Protein AF-A0A1J3CYE4-F1 (afdb_monomer_lite)

Foldseek 3Di:
DDDDPPDPDQDQLLVLVQLLQCLQQVLLVHHRDDQLSVLADSVRSVLVLVLLLVLLVQLLPDDLVSVLCVVVVVVVNVVVGDVSSVVSCVVPVSVQSSCVQLPHHPPDDPVVLSLLLSLLCLQCVVVSSVLSNVLSVCSVVSVSNVSSNSVSVVSCVSSPGDDPDDDQQLLSLVQLLQCLQQVLLVHHRDDQLSVLADSVRSVLVLVLLLVLLVQLLPDDLVSVLCVVVVVVVNVVVGDVSSVVSCVVPPSVQSSCVSLVHHPPDDPVVQSVLLSVLCVVCVVVSSVLSNVLSVCSVSSNSNVSSNSVSVVSCVSSVGPDDDD

Secondary structure (DSSP, 8-state):
-------PPPPPHHHHHHHHHHHHHHHTT-PPPSSSGGGS-HHHHHHHHHHHHHHHHHHTT--HHHHHTHHHHHHHHHHHS-HHHHHHHTT-HHHHHHHHHTT--TT--HHHHHHHHHHHHHHTHHHHHHHHHHHHHHHHTT-HHHHHHHHHHHHHHHHTTT----S--HHHHHHHHHHHHHHHTT-PPPSSSGGGS-HHHHHHHHHHHHHHHHHHTT--HHHHHHHHHHHHHHHHHS-HHHHHHHTT-HHHHHHHHHTT--TT--HHHHHHHHHHHHHHTHHHHHHHHHHHHHHHHTT-HHHHHHHHHHHHHHHHT-S----

Sequence (323 aa):
ILGSSVSIPNPTDKEILQQGLNGLFEQNKLPDPTTIVPCIDDDTAHKLVVFIGELLEKAGKGSITDLISLVDLIKKFGDQIPQSVKDCLDGNKEFEALGLKYGIDNNTDSSALEKKVIAYVTLHYLTVHGWLGDLNKEWKAGKYYQTGFDAAGYGHKILGSSVSIPNPTDKEILQQGLNGLFEQNKLPDPTTIVPCIDDDTAHKLVVFIGELLEKAGKGSITDLISLVDLIKKFGDQIPQSVKDCLDGNKEFEALGLKYGIDNNTDSSALEKKVIAYVTLHYLTVHGWLGDLNKEWKAGKYYQTGFDAAGYGHKILGSSVSIP

pLDDT: mean 84.66, std 14.36, range [26.92, 98.19]

Radius of gyration: 25.77 Å; chains: 1; bounding box: 61×60×66 Å

Organism: Noccaea caerulescens (NCBI:txid107243)

Structure (mmCIF, N/CA/C/O backbone):
data_AF-A0A1J3CYE4-F1
#
_entry.id   AF-A0A1J3CYE4-F1
#
loop_
_atom_site.group_PDB
_atom_site.id
_atom_site.type_symbol
_atom_site.label_atom_id
_atom_site.label_alt_id
_atom_site.label_comp_id
_atom_site.label_asym_id
_atom_site.label_entity_id
_atom_site.label_seq_id
_atom_site.pdbx_PDB_ins_code
_atom_site.Cartn_x
_atom_site.Cartn_y
_atom_site.Cartn_z
_atom_site.occupancy
_atom_site.B_iso_or_equiv
_atom_site.auth_seq_id
_atom_site.auth_comp_id
_atom_site.auth_asym_id
_atom_site.auth_atom_id
_atom_site.pdbx_PDB_model_num
ATOM 1 N N . ILE A 1 1 ? 30.875 -45.093 -29.701 1.00 40.44 1 ILE A N 1
ATOM 2 C CA . ILE A 1 1 ? 30.591 -43.684 -30.059 1.00 40.44 1 ILE A CA 1
ATOM 3 C C . ILE A 1 1 ? 30.326 -42.967 -28.745 1.00 40.44 1 ILE A C 1
ATOM 5 O O . ILE A 1 1 ? 29.322 -43.252 -28.107 1.00 40.44 1 ILE A O 1
ATOM 9 N N . LEU A 1 2 ? 31.306 -42.200 -28.263 1.00 36.75 2 LEU A N 1
ATOM 10 C CA . LEU A 1 2 ? 31.224 -41.447 -27.010 1.00 36.75 2 LEU A CA 1
ATOM 11 C C . LEU A 1 2 ? 30.329 -40.227 -27.254 1.00 36.75 2 LEU A C 1
ATOM 13 O O . LEU A 1 2 ? 30.652 -39.399 -28.101 1.00 36.75 2 LEU A O 1
ATOM 17 N N . GLY A 1 3 ? 29.189 -40.161 -26.567 1.00 39.06 3 GLY A N 1
ATOM 18 C CA . GLY A 1 3 ? 28.286 -39.015 -26.615 1.00 39.06 3 GLY A CA 1
ATOM 19 C C . GLY A 1 3 ? 28.888 -37.851 -25.842 1.00 39.06 3 GLY A C 1
ATOM 20 O O . GLY A 1 3 ? 28.902 -37.865 -24.614 1.00 39.06 3 GLY A O 1
ATOM 21 N N . SER A 1 4 ? 29.414 -36.867 -26.564 1.00 43.47 4 SER A N 1
ATOM 22 C CA . SER A 1 4 ? 29.824 -35.584 -26.007 1.00 43.47 4 SER A CA 1
ATOM 23 C C . SER A 1 4 ? 28.609 -34.901 -25.379 1.00 43.47 4 SER A C 1
ATOM 25 O O . SER A 1 4 ? 27.635 -34.603 -26.068 1.00 43.47 4 SER A O 1
ATOM 27 N N . SER A 1 5 ? 28.663 -34.655 -24.071 1.00 45.25 5 SER A N 1
ATOM 28 C CA . SER A 1 5 ? 27.757 -33.735 -23.390 1.00 45.25 5 SER A CA 1
ATOM 29 C C . SER A 1 5 ? 27.958 -32.345 -23.988 1.00 45.25 5 SER A C 1
ATOM 31 O O . SER A 1 5 ? 28.951 -31.678 -23.696 1.00 45.25 5 SER A O 1
ATOM 33 N N . VAL A 1 6 ? 27.049 -31.931 -24.869 1.00 42.41 6 VAL A N 1
ATOM 34 C CA . VAL A 1 6 ? 26.978 -30.552 -25.352 1.00 42.41 6 VAL A CA 1
ATOM 35 C C . VAL A 1 6 ? 26.638 -29.690 -24.140 1.00 42.41 6 VAL A C 1
ATOM 37 O O . VAL A 1 6 ? 25.505 -29.709 -23.664 1.00 42.41 6 VAL A O 1
ATOM 40 N N . SER A 1 7 ? 27.625 -28.980 -23.592 1.00 42.78 7 SER A N 1
ATOM 41 C CA . SER A 1 7 ? 27.346 -27.896 -22.655 1.00 42.78 7 SER A CA 1
ATOM 42 C C . SER A 1 7 ? 26.628 -26.815 -23.449 1.00 42.78 7 SER A C 1
ATOM 44 O O . SER A 1 7 ? 27.226 -26.218 -24.346 1.00 42.78 7 SER A O 1
ATOM 46 N N . ILE A 1 8 ? 25.349 -26.592 -23.162 1.00 50.22 8 ILE A N 1
ATOM 47 C CA . ILE A 1 8 ? 24.651 -25.410 -23.663 1.00 50.22 8 ILE A CA 1
ATOM 48 C C . ILE A 1 8 ? 25.425 -24.210 -23.093 1.00 50.22 8 ILE A C 1
ATOM 50 O O . ILE A 1 8 ? 25.577 -24.147 -21.870 1.00 50.22 8 ILE A O 1
ATOM 54 N N . PRO A 1 9 ? 26.008 -23.332 -23.930 1.00 63.59 9 PRO A N 1
ATOM 55 C CA . PRO A 1 9 ? 26.721 -22.172 -23.421 1.00 63.59 9 PRO A CA 1
ATOM 56 C C . PRO A 1 9 ? 25.763 -21.315 -22.592 1.00 63.59 9 PRO A C 1
ATOM 58 O O . PRO A 1 9 ? 24.598 -21.158 -22.960 1.00 63.59 9 PRO A O 1
ATOM 61 N N . ASN A 1 10 ? 26.247 -20.776 -21.472 1.00 78.44 10 ASN A N 1
ATOM 62 C CA . ASN A 1 10 ? 25.481 -19.788 -20.719 1.00 78.44 10 ASN A CA 1
ATOM 63 C C . ASN A 1 10 ? 25.181 -18.588 -21.635 1.00 78.44 10 ASN A C 1
ATOM 65 O O . ASN A 1 10 ? 26.082 -18.175 -22.373 1.00 78.44 10 ASN A O 1
ATOM 69 N N . PRO A 1 11 ? 23.955 -18.039 -21.602 1.00 89.06 11 PRO A N 1
ATOM 70 C CA . PRO A 1 11 ? 23.612 -16.869 -22.400 1.00 89.06 11 PRO A CA 1
ATOM 71 C C . PRO A 1 11 ? 24.497 -15.678 -22.013 1.00 89.06 11 PRO A C 1
ATOM 73 O O . PRO A 1 11 ? 24.868 -15.513 -20.851 1.00 89.06 11 PRO A O 1
ATOM 76 N N . THR A 1 12 ? 24.830 -14.848 -22.996 1.00 96.19 12 THR A N 1
ATOM 77 C CA . THR A 1 12 ? 25.476 -13.546 -22.790 1.00 96.19 12 THR A CA 1
ATOM 78 C C . THR A 1 12 ? 24.538 -12.584 -22.059 1.00 96.19 12 THR A C 1
ATOM 80 O O . THR A 1 12 ? 23.318 -12.734 -22.118 1.00 96.19 12 THR A O 1
ATOM 83 N N . ASP A 1 13 ? 25.073 -11.540 -21.422 1.00 98.00 13 ASP A N 1
ATOM 84 C CA . ASP A 1 13 ? 24.249 -10.563 -20.691 1.00 98.00 13 ASP A CA 1
ATOM 85 C C . ASP A 1 13 ? 23.206 -9.879 -21.591 1.00 98.00 13 ASP A C 1
ATOM 87 O O . ASP A 1 13 ? 22.068 -9.655 -21.183 1.00 98.00 13 ASP A O 1
ATOM 91 N N . LYS A 1 14 ? 23.543 -9.630 -22.861 1.00 97.44 14 LYS A N 1
ATOM 92 C CA . LYS A 1 14 ? 22.587 -9.127 -23.856 1.00 97.44 14 LYS A CA 1
ATOM 93 C C . LYS A 1 14 ? 21.469 -10.116 -24.162 1.00 97.44 14 LYS A C 1
ATOM 95 O O . LYS A 1 14 ? 20.319 -9.703 -24.264 1.00 97.44 14 LYS A O 1
ATOM 100 N N . GLU A 1 15 ? 21.777 -11.406 -24.283 1.00 97.56 15 GLU A N 1
ATOM 101 C CA . GLU A 1 15 ? 20.760 -12.446 -24.473 1.00 97.56 15 GLU A CA 1
ATOM 102 C C . GLU A 1 15 ? 19.876 -12.603 -23.231 1.00 97.56 15 GLU A C 1
ATOM 104 O O . GLU A 1 15 ? 18.673 -12.810 -23.368 1.00 97.56 15 GLU A O 1
ATOM 109 N N . ILE A 1 16 ? 20.438 -12.453 -22.027 1.00 98.12 16 ILE A N 1
ATOM 110 C CA . ILE A 1 16 ? 19.682 -12.438 -20.765 1.00 98.12 16 ILE A CA 1
ATOM 111 C C . ILE A 1 16 ? 18.689 -11.270 -20.750 1.00 98.12 16 ILE A C 1
ATOM 113 O O . ILE A 1 16 ? 17.496 -11.477 -20.507 1.00 98.12 16 ILE A O 1
ATOM 117 N N . LEU A 1 17 ? 19.156 -10.053 -21.052 1.00 97.88 17 LEU A N 1
ATOM 118 C CA . LEU A 1 17 ? 18.298 -8.867 -21.132 1.00 97.88 17 LEU A CA 1
ATOM 119 C C . LEU A 1 17 ? 17.233 -9.015 -22.221 1.00 97.88 17 LEU A C 1
ATOM 121 O O . LEU A 1 17 ? 16.071 -8.696 -21.978 1.00 97.88 17 LEU A O 1
ATOM 125 N N . GLN A 1 18 ? 17.601 -9.549 -23.389 1.00 98.19 18 GLN A N 1
ATOM 126 C CA . GLN A 1 18 ? 16.661 -9.799 -24.478 1.00 98.19 18 GLN A CA 1
ATOM 127 C C . GLN A 1 18 ? 15.571 -10.791 -24.060 1.00 98.19 18 GLN A C 1
ATOM 129 O O . GLN A 1 18 ? 14.398 -10.541 -24.309 1.00 98.19 18 GLN A O 1
ATOM 134 N N . GLN A 1 19 ? 15.924 -11.886 -23.379 1.00 97.31 19 GLN A N 1
ATOM 135 C CA . GLN A 1 19 ? 14.937 -12.845 -22.878 1.00 97.31 19 GLN A CA 1
ATOM 136 C C . GLN A 1 19 ? 13.959 -12.192 -21.899 1.00 97.31 19 GLN A C 1
ATOM 138 O O . GLN A 1 19 ? 12.750 -12.362 -22.052 1.00 97.31 19 GLN A O 1
ATOM 143 N N . GLY A 1 20 ? 14.462 -11.422 -20.928 1.00 97.06 20 GLY A N 1
ATOM 144 C CA . GLY A 1 20 ? 13.612 -10.697 -19.980 1.00 97.06 20 GLY A CA 1
ATOM 145 C C . GLY A 1 20 ? 12.687 -9.691 -20.666 1.00 97.06 20 GLY A C 1
ATOM 146 O O . GLY A 1 20 ? 11.498 -9.630 -20.358 1.00 97.06 20 G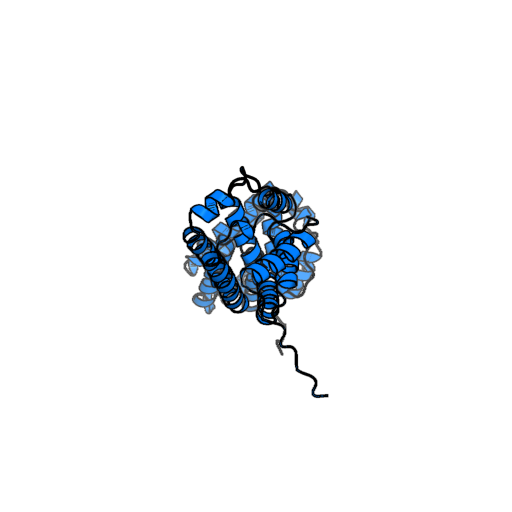LY A O 1
ATOM 147 N N . LEU A 1 21 ? 13.201 -8.946 -21.644 1.00 97.94 21 LEU A N 1
ATOM 148 C CA . LEU A 1 21 ? 12.403 -8.006 -22.425 1.00 97.94 21 LEU A CA 1
ATOM 149 C C . LEU A 1 21 ? 11.338 -8.709 -23.279 1.00 97.94 21 LEU A C 1
ATOM 151 O O . LEU A 1 21 ? 10.207 -8.234 -23.308 1.00 97.94 21 LEU A O 1
ATOM 155 N N . ASN A 1 22 ? 11.641 -9.852 -23.899 1.00 95.81 22 ASN A N 1
ATOM 156 C CA . ASN A 1 22 ? 10.648 -10.632 -24.648 1.00 95.81 22 ASN A CA 1
ATOM 157 C C . ASN A 1 22 ? 9.477 -11.051 -23.748 1.00 95.81 22 ASN A C 1
ATOM 159 O O . ASN A 1 22 ? 8.321 -10.806 -24.083 1.00 95.81 22 ASN A O 1
ATOM 163 N N . GLY A 1 23 ? 9.760 -11.593 -22.558 1.00 89.38 23 GLY A N 1
ATOM 164 C CA . GLY A 1 23 ? 8.707 -11.955 -21.603 1.00 89.38 23 GLY A CA 1
ATOM 165 C C . GLY A 1 23 ? 7.873 -10.750 -21.160 1.00 89.38 23 GLY A C 1
ATOM 166 O O . GLY A 1 23 ? 6.641 -10.803 -21.155 1.00 89.38 23 GLY A O 1
ATOM 167 N N . LEU A 1 24 ? 8.537 -9.632 -20.850 1.00 94.56 24 LEU A N 1
ATOM 168 C CA . LEU A 1 24 ? 7.893 -8.375 -20.461 1.00 94.56 24 LEU A CA 1
ATOM 169 C C . LEU A 1 24 ? 6.943 -7.856 -21.559 1.00 94.56 24 LEU A C 1
ATOM 171 O O . LEU A 1 24 ? 5.807 -7.469 -21.265 1.00 94.56 24 LEU A O 1
ATOM 175 N N . PHE A 1 25 ? 7.390 -7.855 -22.818 1.00 95.00 25 PHE A N 1
ATOM 176 C CA . PHE A 1 25 ? 6.609 -7.386 -23.965 1.00 95.00 25 PHE A CA 1
ATOM 177 C C . PHE A 1 25 ? 5.460 -8.340 -24.302 1.00 95.00 25 PHE A C 1
ATOM 179 O O . PHE A 1 25 ? 4.335 -7.877 -24.515 1.00 95.00 25 PHE A O 1
ATOM 186 N N . GLU A 1 26 ? 5.681 -9.656 -24.257 1.00 88.00 26 GLU A N 1
ATOM 187 C CA . GLU A 1 26 ? 4.631 -10.643 -24.519 1.00 88.00 26 GLU A CA 1
ATOM 188 C C . GLU A 1 26 ? 3.492 -10.551 -23.495 1.00 88.00 26 GLU A C 1
ATOM 190 O O . GLU A 1 26 ? 2.305 -10.570 -23.860 1.00 88.00 26 GLU A O 1
ATOM 195 N N . GLN A 1 27 ? 3.823 -10.377 -22.213 1.00 89.19 27 GLN A N 1
ATOM 196 C CA . GLN A 1 27 ? 2.808 -10.174 -21.183 1.00 89.19 27 GLN A CA 1
ATOM 197 C C . GLN A 1 27 ? 1.966 -8.917 -21.459 1.00 89.19 27 GLN A C 1
ATOM 199 O O . GLN A 1 27 ? 0.746 -8.927 -21.291 1.00 89.19 27 GLN A O 1
ATOM 204 N N . ASN A 1 28 ? 2.596 -7.868 -21.992 1.00 88.00 28 ASN A N 1
ATOM 205 C CA . ASN A 1 28 ? 1.955 -6.613 -22.392 1.00 88.00 28 ASN A CA 1
ATOM 206 C C . ASN A 1 28 ? 1.238 -6.673 -23.757 1.00 88.00 28 ASN A C 1
ATOM 208 O O . ASN A 1 28 ? 0.653 -5.676 -24.206 1.00 88.00 28 ASN A O 1
ATOM 212 N N . LYS A 1 29 ? 1.242 -7.837 -24.421 1.00 86.88 29 LYS A N 1
ATOM 213 C CA . LYS A 1 29 ? 0.702 -8.031 -25.778 1.00 86.88 29 LYS A CA 1
ATOM 214 C C . LYS A 1 29 ? 1.351 -7.080 -26.786 1.00 86.88 29 LYS A C 1
ATOM 216 O O . LYS A 1 29 ? 0.663 -6.474 -27.610 1.00 86.88 29 LYS A O 1
ATOM 221 N N . LEU A 1 30 ? 2.663 -6.912 -26.667 1.00 89.25 30 LEU A N 1
ATOM 222 C CA . LEU A 1 30 ? 3.517 -6.205 -27.612 1.00 89.25 30 LEU A CA 1
ATOM 223 C C . LEU A 1 30 ? 4.400 -7.219 -28.362 1.00 89.25 30 LEU A C 1
ATOM 225 O O . LEU A 1 30 ? 4.649 -8.302 -27.833 1.00 89.25 30 LEU A O 1
ATOM 229 N N . PRO A 1 31 ? 4.859 -6.902 -29.585 1.00 93.44 31 PRO A N 1
ATOM 230 C CA . PRO A 1 31 ? 5.867 -7.705 -30.275 1.00 93.44 31 PRO A CA 1
ATOM 231 C C . PRO A 1 31 ? 7.186 -7.733 -29.498 1.00 93.44 31 PRO A C 1
ATOM 233 O O . PRO A 1 31 ? 7.504 -6.751 -28.830 1.00 93.44 31 PRO A O 1
ATOM 236 N N . ASP A 1 32 ? 7.969 -8.803 -29.643 1.00 95.25 32 ASP A N 1
ATOM 237 C CA . ASP A 1 32 ? 9.318 -8.866 -29.072 1.00 95.25 32 ASP A CA 1
ATOM 238 C C . ASP A 1 32 ? 10.147 -7.642 -29.502 1.00 95.25 32 ASP A C 1
ATOM 240 O O . ASP A 1 32 ? 10.190 -7.321 -30.697 1.00 95.25 32 ASP A O 1
ATOM 244 N N . PRO A 1 33 ? 10.804 -6.947 -28.558 1.00 96.94 33 PRO A N 1
ATOM 245 C CA . PRO A 1 33 ? 11.544 -5.739 -28.868 1.00 96.94 33 PRO A CA 1
ATOM 246 C C . PRO A 1 33 ? 12.846 -6.083 -29.583 1.00 96.94 33 PRO A C 1
ATOM 248 O O . PRO A 1 33 ? 13.575 -6.995 -29.198 1.00 96.94 33 PRO A O 1
ATOM 251 N N . THR A 1 34 ? 13.175 -5.311 -30.607 1.00 97.25 34 THR A N 1
ATOM 252 C CA . THR A 1 34 ? 14.353 -5.513 -31.457 1.00 97.25 34 THR A CA 1
ATOM 253 C C . THR A 1 34 ? 15.305 -4.324 -31.450 1.00 97.25 34 THR A C 1
ATOM 255 O O . THR A 1 34 ? 16.405 -4.424 -31.985 1.00 97.25 34 THR A O 1
ATOM 258 N N . THR A 1 35 ? 14.914 -3.204 -30.841 1.00 97.00 35 THR A N 1
ATOM 259 C CA . THR A 1 35 ? 15.661 -1.939 -30.892 1.00 97.00 35 THR A CA 1
ATOM 260 C C . THR A 1 35 ? 16.235 -1.505 -29.545 1.00 97.00 35 THR A C 1
ATOM 262 O O . THR A 1 35 ? 17.130 -0.665 -29.522 1.00 97.00 35 THR A O 1
ATOM 265 N N . ILE A 1 36 ? 15.791 -2.103 -28.432 1.00 96.75 36 ILE A N 1
ATOM 266 C CA . ILE A 1 36 ? 16.279 -1.769 -27.082 1.00 96.75 36 ILE A CA 1
ATOM 267 C C . ILE A 1 36 ? 17.687 -2.326 -26.823 1.00 96.75 36 ILE A C 1
ATOM 269 O O . ILE A 1 36 ? 18.617 -1.563 -26.576 1.00 96.75 36 ILE A O 1
ATOM 273 N N . VAL A 1 37 ? 17.877 -3.650 -26.885 1.00 96.81 37 VAL A N 1
ATOM 274 C CA . VAL A 1 37 ? 19.171 -4.292 -26.566 1.00 96.81 37 VAL A CA 1
ATOM 275 C C . VAL A 1 37 ? 20.325 -3.816 -27.464 1.00 96.81 37 VAL A C 1
ATOM 277 O O . VAL A 1 37 ? 21.425 -3.638 -26.939 1.00 96.81 37 VAL A O 1
ATOM 280 N N . PRO A 1 38 ? 20.129 -3.534 -28.771 1.00 97.25 38 PRO A N 1
ATOM 281 C CA . PRO A 1 38 ? 21.187 -2.963 -29.608 1.00 97.25 38 PRO A CA 1
ATOM 282 C C . PRO A 1 38 ? 21.744 -1.616 -29.129 1.00 97.25 38 PRO A C 1
ATOM 284 O O . PRO A 1 38 ? 22.891 -1.305 -29.440 1.00 97.25 38 PRO A O 1
ATOM 287 N N . CYS A 1 39 ? 20.969 -0.832 -28.371 1.00 96.69 39 CYS A N 1
ATOM 288 C CA . CYS A 1 39 ? 21.428 0.434 -27.795 1.00 96.69 39 CYS A CA 1
ATOM 289 C C . CYS A 1 39 ? 22.337 0.263 -26.571 1.00 96.69 39 CYS A C 1
ATOM 291 O O . CYS A 1 39 ? 22.953 1.230 -26.128 1.00 96.69 39 CYS A O 1
ATOM 293 N N . ILE A 1 40 ? 22.406 -0.938 -25.999 1.00 96.62 40 ILE A N 1
ATOM 294 C CA . ILE A 1 40 ? 23.134 -1.219 -24.764 1.00 96.62 40 ILE A CA 1
ATOM 295 C C . ILE A 1 40 ? 24.489 -1.822 -25.150 1.00 96.62 40 ILE A C 1
ATOM 297 O O . ILE A 1 40 ? 24.547 -2.822 -25.862 1.00 96.62 40 ILE A O 1
ATOM 301 N N . ASP A 1 41 ? 25.603 -1.229 -24.723 1.00 95.88 41 ASP A N 1
ATOM 302 C CA . ASP A 1 41 ? 26.929 -1.836 -24.893 1.00 95.88 41 ASP A CA 1
ATOM 303 C C . ASP A 1 41 ? 27.141 -3.008 -23.910 1.00 95.88 41 ASP A C 1
ATOM 305 O O . ASP A 1 41 ? 26.367 -3.193 -22.973 1.00 95.88 41 ASP A O 1
ATOM 309 N N . ASP A 1 42 ? 28.164 -3.836 -24.130 1.00 96.81 42 ASP A N 1
ATOM 310 C CA . ASP A 1 42 ? 28.358 -5.063 -23.342 1.00 96.81 42 ASP A CA 1
ATOM 311 C C . ASP A 1 42 ? 28.661 -4.786 -21.854 1.00 96.81 42 ASP A C 1
ATOM 313 O O . ASP A 1 42 ? 28.212 -5.542 -20.994 1.00 96.81 42 ASP A O 1
ATOM 317 N N . ASP A 1 43 ? 29.361 -3.690 -21.530 1.00 96.31 43 ASP A N 1
ATOM 318 C CA . ASP A 1 43 ? 29.667 -3.313 -20.141 1.00 96.31 43 ASP A CA 1
ATOM 319 C C . ASP A 1 43 ? 28.403 -2.832 -19.415 1.00 96.31 43 ASP A C 1
ATOM 321 O O . ASP A 1 43 ? 28.115 -3.254 -18.290 1.00 96.31 43 ASP A O 1
ATOM 325 N N . THR A 1 44 ? 27.589 -2.009 -20.081 1.00 97.12 44 THR A N 1
ATOM 326 C CA . THR A 1 44 ? 26.287 -1.588 -19.547 1.00 97.12 44 THR A CA 1
ATOM 327 C C . THR A 1 44 ? 25.330 -2.777 -19.399 1.00 97.12 44 THR A C 1
ATOM 329 O O . THR A 1 44 ? 24.626 -2.871 -18.390 1.00 97.12 44 THR A O 1
ATOM 332 N N . ALA A 1 45 ? 25.324 -3.714 -20.354 1.00 97.50 45 ALA A N 1
ATOM 333 C CA . ALA A 1 45 ? 24.504 -4.922 -20.284 1.00 97.50 45 ALA A CA 1
ATOM 334 C C . ALA A 1 45 ? 24.880 -5.788 -19.073 1.00 97.50 45 ALA A C 1
ATOM 336 O O . ALA A 1 45 ? 23.999 -6.189 -18.311 1.00 97.50 45 ALA A O 1
ATOM 337 N N . HIS A 1 46 ? 26.179 -6.002 -18.844 1.00 97.25 46 HIS A N 1
ATOM 338 C CA . HIS A 1 46 ? 26.671 -6.730 -17.678 1.00 97.25 46 HIS A CA 1
ATOM 339 C C . HIS A 1 46 ? 26.221 -6.081 -16.363 1.00 97.25 46 HIS A C 1
ATOM 341 O O . HIS A 1 46 ? 25.660 -6.742 -15.486 1.00 97.25 46 HIS A O 1
ATOM 347 N N . LYS A 1 47 ? 26.390 -4.757 -16.243 1.00 96.88 47 LYS A N 1
ATOM 348 C CA . LYS A 1 47 ? 25.963 -3.997 -15.058 1.00 96.88 47 LYS A CA 1
ATOM 349 C C . LYS A 1 47 ? 24.464 -4.113 -14.799 1.00 96.88 47 LYS A C 1
ATOM 351 O O . LYS A 1 47 ? 24.072 -4.263 -13.647 1.00 96.88 47 LYS A O 1
ATOM 356 N N . LEU A 1 48 ? 23.635 -4.071 -15.843 1.00 96.62 48 LEU A N 1
ATOM 357 C CA . LEU A 1 48 ? 22.185 -4.253 -15.729 1.00 96.62 48 LEU A CA 1
ATOM 358 C C . LEU A 1 48 ? 21.827 -5.646 -15.201 1.00 96.62 48 LEU A C 1
ATOM 360 O O . LEU A 1 48 ? 21.035 -5.753 -14.267 1.00 96.62 48 LEU A O 1
ATOM 364 N N . VAL A 1 49 ? 22.419 -6.705 -15.759 1.00 97.19 49 VAL A N 1
ATOM 365 C CA . VAL A 1 49 ? 22.158 -8.091 -15.334 1.00 97.19 49 VAL A CA 1
ATOM 366 C C . VAL A 1 49 ? 22.559 -8.304 -13.873 1.00 97.19 49 VAL A C 1
ATOM 368 O O . VAL A 1 49 ? 21.771 -8.838 -13.087 1.00 97.19 49 VAL A O 1
ATOM 371 N N . VAL A 1 50 ? 23.749 -7.843 -13.479 1.00 95.88 50 VAL A N 1
ATOM 372 C CA . VAL A 1 50 ? 24.210 -7.919 -12.084 1.00 95.88 50 VAL A CA 1
ATOM 373 C C . VAL A 1 50 ? 23.275 -7.132 -11.166 1.00 95.88 50 VAL A C 1
ATOM 375 O O . VAL A 1 50 ? 22.811 -7.666 -10.158 1.00 95.88 50 VAL A O 1
ATOM 378 N N . PHE A 1 51 ? 22.927 -5.903 -11.551 1.00 96.50 51 PHE A N 1
ATOM 379 C CA . PHE A 1 51 ? 22.046 -5.042 -10.771 1.00 96.50 51 PHE A CA 1
ATOM 380 C C . PHE A 1 51 ? 20.659 -5.652 -10.554 1.00 96.50 51 PHE A C 1
ATOM 382 O O . PHE A 1 51 ? 20.165 -5.640 -9.429 1.00 96.50 51 PHE A O 1
ATOM 389 N N . ILE A 1 52 ? 20.036 -6.225 -11.591 1.00 95.62 52 ILE A N 1
ATOM 390 C CA . ILE A 1 52 ? 18.735 -6.901 -11.468 1.00 95.62 52 ILE A CA 1
ATOM 391 C C . ILE A 1 52 ? 18.830 -8.055 -10.464 1.00 95.62 52 ILE A C 1
ATOM 393 O O . ILE A 1 52 ? 17.970 -8.182 -9.592 1.00 95.62 52 ILE A O 1
ATOM 397 N N . GLY A 1 53 ? 19.892 -8.863 -10.536 1.00 94.88 53 GLY A N 1
ATOM 398 C CA . GLY A 1 53 ? 20.116 -9.957 -9.591 1.00 94.88 53 GLY A CA 1
ATOM 399 C C . GLY A 1 53 ? 20.251 -9.480 -8.142 1.00 94.88 53 GLY A C 1
ATOM 400 O O . GLY A 1 53 ? 19.596 -10.020 -7.250 1.00 94.88 53 GLY A O 1
ATOM 401 N N . GLU A 1 54 ? 21.055 -8.443 -7.904 1.00 94.25 54 GLU A N 1
ATOM 402 C CA . GLU A 1 54 ? 21.242 -7.850 -6.574 1.00 94.25 54 GLU A CA 1
ATOM 403 C C . GLU A 1 54 ? 19.958 -7.201 -6.040 1.00 94.25 54 GLU A C 1
ATOM 405 O O . GLU A 1 54 ? 19.611 -7.377 -4.867 1.00 94.25 54 GLU A O 1
ATOM 410 N N . LEU A 1 55 ? 19.227 -6.488 -6.902 1.00 93.88 55 LEU A N 1
ATOM 411 C CA . LEU A 1 55 ? 17.947 -5.860 -6.584 1.00 93.88 55 LEU A CA 1
ATOM 412 C C . LEU A 1 55 ? 16.934 -6.913 -6.127 1.00 93.88 55 LEU A C 1
ATOM 414 O O . LEU A 1 55 ? 16.346 -6.764 -5.057 1.00 93.88 55 LEU A O 1
ATOM 418 N N . LEU A 1 56 ? 16.756 -7.985 -6.906 1.00 94.19 56 LEU A N 1
ATOM 419 C CA . LEU A 1 56 ? 15.822 -9.070 -6.603 1.00 94.19 56 LEU A CA 1
ATOM 420 C C . LEU A 1 56 ? 16.229 -9.845 -5.346 1.00 94.19 56 LEU A C 1
ATOM 422 O O . LEU A 1 56 ? 15.373 -10.201 -4.536 1.00 94.19 56 LEU A O 1
ATOM 426 N N . GLU A 1 57 ? 17.525 -10.075 -5.131 1.00 91.88 57 GLU A N 1
ATOM 427 C CA . GLU A 1 57 ? 18.007 -10.717 -3.909 1.00 91.88 57 GLU A CA 1
ATOM 428 C C . GLU A 1 57 ? 17.739 -9.866 -2.664 1.00 91.88 57 GLU A C 1
ATOM 430 O O . GLU A 1 57 ? 17.273 -10.397 -1.650 1.00 91.88 57 GLU A O 1
ATOM 435 N N . LYS A 1 58 ? 18.002 -8.557 -2.739 1.00 90.50 58 LYS A N 1
ATOM 436 C CA . LYS A 1 58 ? 17.723 -7.628 -1.643 1.00 90.50 58 LYS A CA 1
ATOM 437 C C . LYS A 1 58 ? 16.221 -7.504 -1.395 1.00 90.50 58 LYS A C 1
ATOM 439 O O . LYS A 1 58 ? 15.792 -7.525 -0.247 1.00 90.50 58 LYS A O 1
ATOM 444 N N . ALA A 1 59 ? 15.429 -7.427 -2.459 1.00 85.00 59 ALA A N 1
ATOM 445 C CA . ALA A 1 59 ? 13.980 -7.324 -2.393 1.00 85.00 59 ALA A CA 1
ATOM 446 C C . ALA A 1 59 ? 13.320 -8.577 -1.797 1.00 85.00 59 ALA A C 1
ATOM 448 O O . ALA A 1 59 ? 12.465 -8.465 -0.927 1.00 85.00 59 ALA A O 1
ATOM 449 N N . GLY A 1 60 ? 13.742 -9.776 -2.211 1.00 84.56 60 GLY A N 1
ATOM 450 C CA . GLY A 1 60 ? 13.154 -11.041 -1.754 1.00 84.56 60 GLY A CA 1
ATOM 451 C C . GLY A 1 60 ? 13.506 -11.445 -0.315 1.00 84.56 60 GLY A C 1
ATOM 452 O O . GLY A 1 60 ? 13.036 -12.480 0.155 1.00 84.56 60 GLY A O 1
ATOM 453 N N . LYS A 1 61 ? 14.368 -10.677 0.365 1.00 82.56 61 LYS A N 1
ATOM 454 C CA . LYS A 1 61 ? 14.749 -10.855 1.781 1.00 82.56 61 LYS A CA 1
ATOM 455 C C . LYS A 1 61 ? 14.478 -9.603 2.626 1.00 82.56 61 LYS A C 1
ATOM 457 O O . LYS A 1 61 ? 14.741 -9.615 3.828 1.00 82.56 61 LYS A O 1
ATOM 462 N N . GLY A 1 62 ? 14.070 -8.514 1.982 1.00 74.12 62 GLY A N 1
ATOM 463 C CA . GLY A 1 62 ? 14.069 -7.175 2.551 1.00 74.12 62 GLY A CA 1
ATOM 464 C C . GLY A 1 62 ? 12.798 -6.873 3.328 1.00 74.12 62 GLY A C 1
ATOM 465 O O . GLY A 1 62 ? 11.712 -7.326 2.982 1.00 74.12 62 GLY A O 1
ATOM 466 N N . SER A 1 63 ? 12.930 -6.050 4.363 1.00 70.50 63 SER A N 1
ATOM 467 C CA . SER A 1 63 ? 11.791 -5.430 5.033 1.00 70.50 63 SER A CA 1
ATOM 468 C C . SER A 1 63 ? 11.085 -4.423 4.118 1.00 70.50 63 SER A C 1
ATOM 470 O O . SER A 1 63 ? 11.620 -3.989 3.099 1.00 70.50 63 SER A O 1
ATOM 472 N N . ILE A 1 64 ? 9.905 -3.955 4.522 1.00 63.12 64 ILE A N 1
ATOM 473 C CA . ILE A 1 64 ? 9.189 -2.880 3.819 1.00 63.12 64 ILE A CA 1
ATOM 474 C C . ILE A 1 64 ? 10.066 -1.633 3.592 1.00 63.12 64 ILE A C 1
ATOM 476 O O . ILE A 1 64 ? 10.032 -1.035 2.520 1.00 63.12 64 ILE A O 1
ATOM 480 N N . THR A 1 65 ? 10.914 -1.281 4.564 1.00 69.12 65 THR A N 1
ATOM 481 C CA . THR A 1 65 ? 11.857 -0.160 4.457 1.00 69.12 65 THR A CA 1
ATOM 482 C C . THR A 1 65 ? 12.936 -0.433 3.413 1.00 69.12 65 THR A C 1
ATOM 484 O O . THR A 1 65 ? 13.317 0.477 2.675 1.00 69.12 65 THR A O 1
ATOM 487 N N . ASP A 1 66 ? 13.404 -1.680 3.307 1.00 76.94 66 ASP A N 1
ATOM 488 C CA . ASP A 1 66 ? 14.371 -2.076 2.283 1.00 76.94 66 ASP A CA 1
ATOM 489 C C . ASP A 1 66 ? 13.765 -1.955 0.886 1.00 76.94 66 ASP A C 1
ATOM 491 O O . ASP A 1 66 ? 14.427 -1.411 0.005 1.00 76.94 66 ASP A O 1
ATOM 495 N N . LEU A 1 67 ? 12.508 -2.387 0.707 1.00 76.75 67 LEU A N 1
ATOM 496 C CA . LEU A 1 67 ? 11.774 -2.291 -0.560 1.00 76.75 67 LEU A CA 1
ATOM 497 C C . LEU A 1 67 ? 11.552 -0.833 -0.985 1.00 76.75 67 LEU A C 1
ATOM 499 O O . LEU A 1 67 ? 11.792 -0.495 -2.140 1.00 76.75 67 LEU A O 1
ATOM 503 N N . ILE A 1 68 ? 11.155 0.046 -0.060 1.00 73.12 68 ILE A N 1
ATOM 504 C CA . ILE A 1 68 ? 11.013 1.487 -0.340 1.00 73.12 68 ILE A CA 1
ATOM 505 C C . ILE A 1 68 ? 12.368 2.091 -0.737 1.00 73.12 68 ILE A C 1
ATOM 507 O O . ILE A 1 68 ? 12.457 2.862 -1.692 1.00 73.12 68 ILE A O 1
ATOM 511 N N . SER A 1 69 ? 13.446 1.684 -0.064 1.00 80.25 69 SER A N 1
ATOM 512 C CA . SER A 1 69 ? 14.806 2.157 -0.357 1.00 80.25 69 SER A CA 1
ATOM 513 C C . SER A 1 69 ? 15.345 1.680 -1.714 1.00 80.25 69 SER A C 1
ATOM 515 O O . SER A 1 69 ? 16.365 2.193 -2.181 1.00 80.25 69 SER A O 1
ATOM 517 N N . LEU A 1 70 ? 14.692 0.711 -2.372 1.00 87.12 70 LEU A N 1
ATOM 518 C CA . LEU A 1 70 ? 15.072 0.285 -3.723 1.00 87.12 70 LEU A CA 1
ATOM 519 C C . LEU A 1 70 ? 14.852 1.390 -4.755 1.00 87.12 70 LEU A C 1
ATOM 521 O O . LEU A 1 70 ? 15.573 1.418 -5.746 1.00 87.12 70 LEU A O 1
ATOM 525 N N . VAL A 1 71 ? 13.923 2.321 -4.520 1.00 84.19 71 VAL A N 1
ATOM 526 C CA . VAL A 1 71 ? 13.680 3.446 -5.435 1.00 84.19 71 VAL A CA 1
ATOM 527 C C . VAL A 1 71 ? 14.944 4.287 -5.611 1.00 84.19 71 VAL A C 1
ATOM 529 O O . VAL A 1 71 ? 15.385 4.524 -6.736 1.00 84.19 71 VAL A O 1
ATOM 532 N N . ASP A 1 72 ? 15.583 4.668 -4.505 1.00 85.38 72 ASP A N 1
ATOM 533 C CA . ASP A 1 72 ? 16.840 5.420 -4.536 1.00 85.38 72 ASP A CA 1
ATOM 534 C C . ASP A 1 72 ? 17.976 4.611 -5.163 1.00 85.38 72 ASP A C 1
ATOM 536 O O . ASP A 1 72 ? 18.838 5.166 -5.844 1.00 85.38 72 ASP A O 1
ATOM 540 N N . LEU A 1 73 ? 17.989 3.296 -4.941 1.00 89.88 73 LEU A N 1
ATOM 541 C CA . LEU A 1 73 ? 18.983 2.405 -5.528 1.00 89.88 73 LEU A CA 1
ATOM 542 C C . LEU A 1 73 ? 18.840 2.338 -7.060 1.00 89.88 73 LEU A C 1
ATOM 544 O O . LEU A 1 73 ? 19.839 2.456 -7.767 1.00 89.88 73 LEU A O 1
ATOM 548 N N . ILE A 1 74 ? 17.610 2.217 -7.568 1.00 90.38 74 ILE A N 1
ATOM 549 C CA . ILE A 1 74 ? 17.293 2.215 -9.005 1.00 90.38 74 ILE A CA 1
ATOM 550 C C . ILE A 1 74 ? 17.645 3.564 -9.636 1.00 90.38 74 ILE A C 1
ATOM 552 O O . ILE A 1 74 ? 18.285 3.589 -10.685 1.00 90.38 74 ILE A O 1
ATOM 556 N N . LYS A 1 75 ? 17.307 4.686 -8.985 1.00 88.62 75 LYS A N 1
ATOM 557 C CA . LYS A 1 75 ? 17.683 6.033 -9.456 1.00 88.62 75 LYS A CA 1
ATOM 558 C C . LYS A 1 75 ? 19.199 6.185 -9.582 1.00 88.62 75 LYS A C 1
ATOM 560 O O . LYS A 1 75 ? 19.694 6.538 -10.647 1.00 88.62 75 LYS A O 1
ATOM 565 N N . LYS A 1 76 ? 19.941 5.818 -8.531 1.00 91.25 76 LYS A N 1
ATOM 566 C CA . LYS A 1 76 ? 21.414 5.856 -8.530 1.00 91.25 76 LYS A CA 1
ATOM 567 C C . LYS A 1 76 ? 22.034 4.958 -9.594 1.00 91.25 76 LYS A C 1
ATOM 569 O O . LYS A 1 76 ? 23.122 5.263 -10.075 1.00 91.25 76 LYS A O 1
ATOM 574 N N . PHE A 1 77 ? 21.393 3.842 -9.929 1.00 93.00 77 PHE A N 1
ATOM 575 C CA . PHE A 1 77 ? 21.828 3.007 -11.041 1.00 93.00 77 PHE A CA 1
ATOM 576 C C . PHE A 1 77 ? 21.542 3.684 -12.392 1.00 93.00 77 PHE A C 1
ATOM 578 O O . PHE A 1 77 ? 22.424 3.739 -13.242 1.00 93.00 77 PHE A O 1
ATOM 585 N N . GLY A 1 78 ? 20.358 4.279 -12.575 1.00 90.00 78 GLY A N 1
ATOM 586 C CA . GLY A 1 78 ? 20.013 5.051 -13.776 1.00 90.00 78 GLY A CA 1
ATOM 587 C C . GLY A 1 78 ? 20.972 6.218 -14.051 1.00 90.00 78 GLY A C 1
ATOM 588 O O . GLY A 1 78 ? 21.331 6.487 -15.201 1.00 90.00 78 GLY A O 1
ATOM 589 N N . ASP A 1 79 ? 21.474 6.863 -12.998 1.00 92.19 79 ASP A N 1
ATOM 590 C CA . ASP A 1 79 ? 22.501 7.905 -13.105 1.00 92.19 79 ASP A CA 1
ATOM 591 C C . ASP A 1 79 ? 23.836 7.372 -13.658 1.00 92.19 79 ASP A C 1
ATOM 593 O O . ASP A 1 79 ? 24.554 8.112 -14.329 1.00 92.19 79 ASP A O 1
ATOM 597 N N . GLN A 1 80 ? 24.146 6.087 -13.445 1.00 93.62 80 GLN A N 1
ATOM 598 C CA . GLN A 1 80 ? 25.371 5.431 -13.925 1.00 93.62 80 GLN A CA 1
ATOM 599 C C . GLN A 1 80 ? 25.289 4.956 -15.380 1.00 93.62 80 GLN A C 1
ATOM 601 O O . GLN A 1 80 ? 26.320 4.602 -15.954 1.00 93.62 80 GLN A O 1
ATOM 606 N N . ILE A 1 81 ? 24.096 4.941 -15.986 1.00 94.06 81 ILE A N 1
ATOM 607 C CA . ILE A 1 81 ? 23.940 4.550 -17.390 1.00 94.06 81 ILE A CA 1
ATOM 608 C C . ILE A 1 81 ? 24.667 5.579 -18.281 1.00 94.06 81 ILE A C 1
ATOM 610 O O . ILE A 1 81 ? 24.400 6.783 -18.145 1.00 94.06 81 ILE A O 1
ATOM 614 N N . PRO A 1 82 ? 25.557 5.144 -19.199 1.00 96.25 82 PRO A N 1
ATOM 615 C CA . PRO A 1 82 ? 26.285 6.047 -20.085 1.00 96.25 82 PRO A CA 1
ATOM 616 C C . PRO A 1 82 ? 25.360 6.916 -20.939 1.00 96.25 82 PRO A C 1
ATOM 618 O O . PRO A 1 82 ? 24.319 6.457 -21.413 1.00 96.25 82 PRO A O 1
ATOM 621 N N . GLN A 1 83 ? 25.776 8.159 -21.205 1.00 95.56 83 GLN A N 1
ATOM 622 C CA . GLN A 1 83 ? 24.976 9.091 -22.006 1.00 95.56 83 GLN A CA 1
ATOM 623 C C . GLN A 1 83 ? 24.704 8.558 -23.419 1.00 95.56 83 GLN A C 1
ATOM 625 O O . GLN A 1 83 ? 23.599 8.713 -23.911 1.00 95.56 83 GLN A O 1
ATOM 630 N N . SER A 1 84 ? 25.648 7.836 -24.030 1.00 95.81 84 SER A N 1
ATOM 631 C CA . SER A 1 84 ? 25.450 7.211 -25.346 1.00 95.81 84 SER A CA 1
ATOM 632 C C . SER A 1 84 ? 24.294 6.206 -25.375 1.00 95.81 84 SER A C 1
ATOM 634 O O . SER A 1 84 ? 23.603 6.100 -26.384 1.00 95.81 84 SER A O 1
ATOM 636 N N . VAL A 1 85 ? 24.070 5.478 -24.276 1.00 96.19 85 VAL A N 1
ATOM 637 C CA . VAL A 1 85 ? 22.940 4.548 -24.144 1.00 96.19 85 VAL A CA 1
ATOM 638 C C . VAL A 1 85 ? 21.645 5.336 -23.945 1.00 96.19 85 VAL A C 1
ATOM 640 O O . VAL A 1 85 ? 20.649 5.033 -24.594 1.00 96.19 85 VAL A O 1
ATOM 643 N N . LYS A 1 86 ? 21.668 6.382 -23.105 1.00 93.88 86 LYS A N 1
ATOM 644 C CA . LYS A 1 86 ? 20.517 7.280 -22.892 1.00 93.88 86 LYS A CA 1
ATOM 645 C C . LYS A 1 86 ? 20.065 7.927 -24.202 1.00 93.88 86 LYS A C 1
ATOM 647 O O . LYS A 1 86 ? 18.890 7.848 -24.528 1.00 93.88 86 LYS A O 1
ATOM 652 N N . ASP A 1 87 ? 21.004 8.471 -24.972 1.00 95.69 87 ASP A N 1
ATOM 653 C CA . ASP A 1 87 ? 20.739 9.122 -26.257 1.00 95.69 87 ASP A CA 1
ATOM 654 C C . ASP A 1 87 ? 20.200 8.133 -27.304 1.00 95.69 87 ASP A C 1
ATOM 656 O O . ASP A 1 87 ? 19.357 8.497 -28.116 1.00 95.69 87 ASP A O 1
ATOM 660 N N . CYS A 1 88 ? 20.657 6.874 -27.295 1.00 95.69 88 CYS A N 1
ATOM 661 C CA . CYS A 1 88 ? 20.147 5.843 -28.207 1.00 95.69 88 CYS A CA 1
ATOM 662 C C . CYS A 1 88 ? 18.714 5.406 -27.859 1.00 95.69 88 CYS A C 1
ATOM 664 O O . CYS A 1 88 ? 17.929 5.074 -28.747 1.00 95.69 88 CYS A O 1
ATOM 666 N N . LEU A 1 89 ? 18.379 5.388 -26.566 1.00 93.44 89 LEU A N 1
ATOM 667 C CA . LEU A 1 89 ? 17.054 5.012 -26.073 1.00 93.44 89 LEU A CA 1
ATOM 668 C C . LEU A 1 89 ? 16.045 6.169 -26.096 1.00 93.44 89 LEU A C 1
ATOM 670 O O . LEU A 1 89 ? 14.843 5.916 -26.000 1.00 93.44 89 LEU A O 1
ATOM 674 N N . ASP A 1 90 ? 16.505 7.413 -26.226 1.00 91.88 90 ASP A N 1
ATOM 675 C CA . ASP A 1 90 ? 15.638 8.584 -26.317 1.00 91.88 90 ASP A CA 1
ATOM 676 C C . ASP A 1 90 ? 14.731 8.507 -27.559 1.00 91.88 90 ASP A C 1
ATOM 678 O O . ASP A 1 90 ? 15.178 8.227 -28.673 1.00 91.88 90 ASP A O 1
ATOM 682 N N . GLY A 1 91 ? 13.423 8.691 -27.367 1.00 87.00 91 GLY A N 1
ATOM 683 C CA . GLY A 1 91 ? 12.417 8.515 -28.424 1.00 87.00 91 GLY A CA 1
ATOM 684 C C . GLY A 1 91 ? 12.292 7.086 -28.979 1.00 87.00 91 GLY A C 1
ATOM 685 O O . GLY A 1 91 ? 11.757 6.888 -30.077 1.00 87.00 91 GLY A O 1
ATOM 686 N N . ASN A 1 92 ? 12.793 6.067 -28.268 1.00 94.25 92 ASN A N 1
ATOM 687 C CA . ASN A 1 92 ? 12.639 4.677 -28.686 1.00 94.25 92 ASN A CA 1
ATOM 688 C C . ASN A 1 92 ? 11.162 4.239 -28.614 1.00 94.25 92 ASN A C 1
ATOM 690 O O . ASN A 1 92 ? 10.563 4.145 -27.542 1.00 94.25 92 ASN A O 1
ATOM 694 N N . LYS A 1 93 ? 10.589 3.896 -29.774 1.00 94.12 93 LYS A N 1
ATOM 695 C CA . LYS A 1 93 ? 9.164 3.547 -29.908 1.00 94.12 93 LYS A CA 1
ATOM 696 C C . LYS A 1 93 ? 8.747 2.291 -29.144 1.00 94.12 93 LYS A C 1
ATOM 698 O O . LYS A 1 93 ? 7.583 2.182 -28.768 1.00 94.12 93 LYS A O 1
ATOM 703 N N . GLU A 1 94 ? 9.648 1.328 -28.943 1.00 95.69 94 GLU A N 1
ATOM 704 C CA . GLU A 1 94 ? 9.344 0.114 -28.176 1.00 95.69 94 GLU A CA 1
ATOM 705 C C . GLU A 1 94 ? 9.195 0.451 -26.686 1.00 95.69 94 GLU A C 1
ATOM 707 O O . GLU A 1 94 ? 8.255 -0.025 -26.048 1.00 95.69 94 GLU A O 1
ATOM 712 N N . PHE A 1 95 ? 10.045 1.337 -26.149 1.00 89.12 95 PHE A N 1
ATOM 713 C CA . PHE A 1 95 ? 9.896 1.846 -24.782 1.00 89.12 95 PHE A CA 1
ATOM 714 C C . PHE A 1 95 ? 8.657 2.725 -24.606 1.00 89.12 95 PHE A C 1
ATOM 716 O O . PHE A 1 95 ? 7.944 2.555 -23.618 1.00 89.12 95 PHE A O 1
ATOM 723 N N . GLU A 1 96 ? 8.355 3.610 -25.560 1.00 91.06 96 GLU A N 1
ATOM 724 C CA . GLU A 1 96 ? 7.118 4.402 -25.534 1.00 91.06 96 GLU A CA 1
ATOM 725 C C . GLU A 1 96 ? 5.876 3.497 -25.535 1.00 91.06 96 GLU A C 1
ATOM 727 O O . GLU A 1 96 ? 4.976 3.662 -24.711 1.00 91.06 96 GLU A O 1
ATOM 732 N N . ALA A 1 97 ? 5.837 2.492 -26.418 1.00 91.12 97 ALA A N 1
ATOM 733 C CA . ALA A 1 97 ? 4.721 1.553 -26.498 1.00 91.12 97 ALA A CA 1
ATOM 734 C C . ALA A 1 97 ? 4.550 0.747 -25.203 1.00 91.12 97 ALA A C 1
ATOM 736 O O . ALA A 1 97 ? 3.419 0.522 -24.767 1.00 91.12 97 ALA A O 1
ATOM 737 N N . LEU A 1 98 ? 5.658 0.334 -24.581 1.00 91.06 98 LEU A N 1
ATOM 738 C CA . LEU A 1 98 ? 5.644 -0.326 -23.281 1.00 91.06 98 LEU A CA 1
ATOM 739 C C . LEU A 1 98 ? 5.133 0.611 -22.181 1.00 91.06 98 LEU A C 1
ATOM 741 O O . LEU A 1 98 ? 4.248 0.219 -21.425 1.00 91.06 98 LEU A O 1
ATOM 745 N N . GLY A 1 99 ? 5.637 1.846 -22.106 1.00 88.62 99 GLY A N 1
ATOM 746 C CA . GLY A 1 99 ? 5.193 2.847 -21.132 1.00 88.62 99 GLY A CA 1
ATOM 747 C C . GLY A 1 99 ? 3.680 3.058 -21.183 1.00 88.62 99 GLY A C 1
ATOM 748 O O . GLY A 1 99 ? 3.001 2.967 -20.156 1.00 88.62 99 GLY A O 1
ATOM 749 N N . LEU A 1 100 ? 3.123 3.193 -22.389 1.00 88.69 100 LEU A N 1
ATOM 750 C CA . LEU A 1 100 ? 1.685 3.374 -22.597 1.00 88.69 100 LEU A CA 1
ATOM 751 C C . LEU A 1 100 ? 0.843 2.207 -22.059 1.00 88.69 100 LEU A C 1
ATOM 753 O O . LEU A 1 100 ? -0.279 2.428 -21.601 1.00 88.69 100 LEU A O 1
ATOM 757 N N . LYS A 1 101 ? 1.367 0.973 -22.036 1.00 86.25 101 LYS A N 1
ATOM 758 C CA . LYS A 1 101 ? 0.664 -0.183 -21.441 1.00 86.25 101 LYS A CA 1
ATOM 759 C C . LYS A 1 101 ? 0.501 -0.078 -19.927 1.00 86.25 101 LYS A C 1
ATOM 761 O O . LYS A 1 101 ? -0.422 -0.672 -19.367 1.00 86.25 101 LYS A O 1
ATOM 766 N N . TYR A 1 102 ? 1.346 0.715 -19.281 1.00 83.56 102 TYR A N 1
ATOM 767 C CA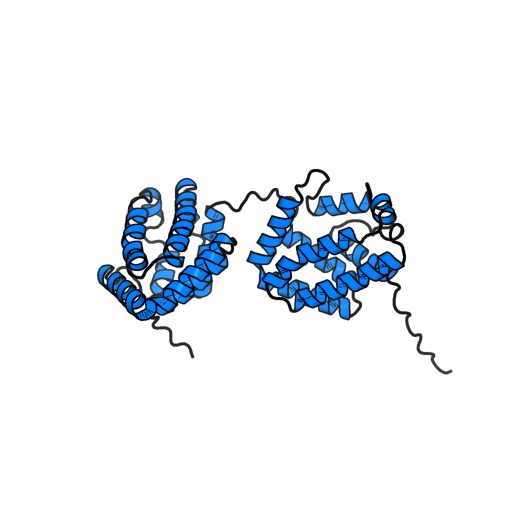 . TYR A 1 102 ? 1.246 1.057 -17.866 1.00 83.56 102 TYR A CA 1
ATOM 768 C C . TYR A 1 102 ? 0.633 2.444 -17.631 1.00 83.56 102 TYR A C 1
ATOM 770 O O . TYR A 1 102 ? 0.588 2.901 -16.492 1.00 83.56 102 TYR A O 1
ATOM 778 N N . GLY A 1 103 ? 0.134 3.109 -18.681 1.00 80.12 103 GLY A N 1
ATOM 779 C CA . GLY A 1 103 ? -0.388 4.473 -18.592 1.00 80.12 103 GLY A CA 1
ATOM 780 C C . GLY A 1 103 ? 0.695 5.522 -18.331 1.00 80.12 103 GLY A C 1
ATOM 781 O O . GLY A 1 103 ? 0.396 6.544 -17.723 1.00 80.12 103 GLY A O 1
ATOM 782 N N . ILE A 1 104 ? 1.936 5.249 -18.746 1.00 85.19 104 ILE A N 1
ATOM 783 C CA . ILE A 1 104 ? 3.078 6.157 -18.636 1.00 85.19 104 ILE A CA 1
ATOM 784 C C . ILE A 1 104 ? 3.370 6.742 -20.017 1.00 85.19 104 ILE A C 1
ATOM 786 O O . ILE A 1 104 ? 3.535 6.016 -20.995 1.00 85.19 104 ILE A O 1
ATOM 790 N N . ASP A 1 105 ? 3.462 8.060 -20.081 1.00 84.75 105 ASP A N 1
ATOM 791 C CA . ASP A 1 105 ? 3.865 8.830 -21.251 1.00 84.75 105 ASP A CA 1
ATOM 792 C C . ASP A 1 105 ? 4.850 9.946 -20.853 1.00 84.75 105 ASP A C 1
ATOM 794 O O . ASP A 1 105 ? 5.206 10.107 -19.683 1.00 84.75 105 ASP A O 1
ATOM 798 N N . ASN A 1 106 ? 5.259 10.760 -21.825 1.00 80.94 106 ASN A N 1
ATOM 799 C CA . ASN A 1 106 ? 6.193 11.870 -21.607 1.00 80.94 106 ASN A CA 1
ATOM 800 C C . ASN A 1 106 ? 5.632 13.006 -20.730 1.00 80.94 106 ASN A C 1
ATOM 802 O O . ASN A 1 106 ? 6.381 13.902 -20.348 1.00 80.94 106 ASN A O 1
ATOM 806 N N . ASN A 1 107 ? 4.334 12.990 -20.413 1.00 81.00 107 ASN A N 1
ATOM 807 C CA . ASN A 1 107 ? 3.682 13.971 -19.546 1.00 81.00 107 ASN A CA 1
ATOM 808 C C . ASN A 1 107 ? 3.431 13.423 -18.135 1.00 81.00 107 ASN A C 1
ATOM 810 O O . ASN A 1 107 ? 2.905 14.136 -17.278 1.00 81.00 107 ASN A O 1
ATOM 814 N N . THR A 1 108 ? 3.767 12.157 -17.888 1.00 79.44 108 THR A N 1
ATOM 815 C CA . THR A 1 108 ? 3.512 11.498 -16.612 1.00 79.44 108 THR A CA 1
ATOM 816 C C . THR A 1 108 ? 4.418 12.073 -15.529 1.00 79.44 108 THR A C 1
ATOM 818 O O . THR A 1 108 ? 5.643 12.075 -15.650 1.00 79.44 108 THR A O 1
ATOM 821 N N . ASP A 1 109 ? 3.812 12.538 -14.437 1.00 79.44 109 ASP A N 1
ATOM 822 C CA . ASP A 1 109 ? 4.544 13.033 -13.273 1.00 79.44 109 ASP A CA 1
ATOM 823 C C . ASP A 1 109 ? 5.282 11.871 -12.586 1.00 79.44 109 ASP A C 1
ATOM 825 O O . ASP A 1 109 ? 4.681 11.011 -11.932 1.00 79.44 109 ASP A O 1
ATOM 829 N N . SER A 1 110 ? 6.607 11.859 -12.728 1.00 78.69 110 SER A N 1
ATOM 830 C CA . SER A 1 110 ? 7.480 10.833 -12.157 1.00 78.69 110 SER A CA 1
ATOM 831 C C . SER A 1 110 ? 7.421 10.784 -10.628 1.00 78.69 110 SER A C 1
ATOM 833 O O . SER A 1 110 ? 7.533 9.700 -10.056 1.00 78.69 110 SER A O 1
ATOM 835 N N . SER A 1 111 ? 7.166 11.912 -9.954 1.00 76.44 111 SER A N 1
ATOM 836 C CA . SER A 1 111 ? 6.983 11.945 -8.501 1.00 76.44 111 SER A CA 1
ATOM 837 C C . SER A 1 111 ? 5.656 11.312 -8.092 1.00 76.44 111 SER A C 1
ATOM 839 O O . SER A 1 111 ? 5.598 10.576 -7.105 1.00 76.44 111 SER A O 1
ATOM 841 N N . ALA A 1 112 ? 4.586 11.565 -8.849 1.00 72.25 112 ALA A N 1
ATOM 842 C CA . ALA A 1 112 ? 3.293 10.930 -8.611 1.00 72.25 112 ALA A CA 1
ATOM 843 C C . ALA A 1 112 ? 3.364 9.412 -8.844 1.00 72.25 112 ALA A C 1
ATOM 845 O O . ALA A 1 112 ? 2.852 8.637 -8.034 1.00 72.25 112 ALA A O 1
ATOM 846 N N . LEU A 1 113 ? 4.060 8.983 -9.902 1.00 78.31 113 LEU A N 1
ATOM 847 C CA . LEU A 1 113 ? 4.301 7.572 -10.198 1.00 78.31 113 LEU A CA 1
ATOM 848 C C . LEU A 1 113 ? 5.102 6.884 -9.083 1.00 78.31 113 LEU A C 1
ATOM 850 O O . LEU A 1 113 ? 4.716 5.818 -8.608 1.00 78.31 113 LEU A O 1
ATOM 854 N N . GLU A 1 114 ? 6.183 7.510 -8.622 1.00 80.44 114 GLU A N 1
ATOM 855 C CA . GLU A 1 114 ? 7.002 7.006 -7.519 1.00 80.44 114 GLU A CA 1
ATOM 856 C C . GLU A 1 114 ? 6.187 6.847 -6.233 1.00 80.44 114 GLU A C 1
ATOM 858 O O . GLU A 1 114 ? 6.209 5.784 -5.611 1.00 80.44 114 GLU A O 1
ATOM 863 N N . LYS A 1 115 ? 5.403 7.866 -5.860 1.00 74.06 115 LYS A N 1
ATOM 864 C CA . LYS A 1 115 ? 4.508 7.797 -4.697 1.00 74.06 115 LYS A CA 1
ATOM 865 C C . LYS A 1 115 ? 3.485 6.676 -4.836 1.00 74.06 115 LYS A C 1
ATOM 867 O O . LYS A 1 115 ? 3.232 5.982 -3.857 1.00 74.06 115 LYS A O 1
ATOM 872 N N . LYS A 1 116 ? 2.931 6.467 -6.033 1.00 72.12 116 LYS A N 1
ATOM 873 C CA . LYS A 1 116 ? 1.982 5.383 -6.319 1.00 72.12 116 LYS A CA 1
ATOM 874 C C . LYS A 1 116 ? 2.617 4.007 -6.124 1.00 72.12 116 LYS A C 1
ATOM 876 O O . LYS A 1 116 ? 2.026 3.159 -5.459 1.00 72.12 116 LYS A O 1
ATOM 881 N N . VAL A 1 117 ? 3.831 3.800 -6.636 1.00 81.00 117 VAL A N 1
ATOM 882 C CA . VAL A 1 117 ? 4.582 2.552 -6.425 1.00 81.00 117 VAL A CA 1
ATOM 883 C C . VAL A 1 117 ? 4.871 2.349 -4.938 1.00 81.00 117 VAL A C 1
ATOM 885 O O . VAL A 1 117 ? 4.568 1.283 -4.409 1.00 81.00 117 VAL A O 1
ATOM 888 N N . ILE A 1 118 ? 5.385 3.368 -4.240 1.00 73.31 118 ILE A N 1
ATOM 889 C CA . ILE A 1 118 ? 5.672 3.294 -2.798 1.00 73.31 118 ILE A CA 1
ATOM 890 C C . ILE A 1 118 ? 4.403 2.976 -2.005 1.00 73.31 118 ILE A C 1
ATOM 892 O O . ILE A 1 118 ? 4.442 2.110 -1.133 1.00 73.31 118 ILE A O 1
ATOM 896 N N . ALA A 1 119 ? 3.283 3.632 -2.315 1.00 67.88 119 ALA A N 1
ATOM 897 C CA . ALA A 1 119 ? 2.004 3.388 -1.664 1.00 67.88 119 ALA A CA 1
ATOM 898 C C . ALA A 1 119 ? 1.550 1.941 -1.875 1.00 67.88 119 ALA A C 1
ATOM 900 O O . ALA A 1 119 ? 1.268 1.252 -0.902 1.00 67.88 119 ALA A O 1
ATOM 901 N N . TYR A 1 120 ? 1.566 1.435 -3.111 1.00 70.81 120 TYR A N 1
ATOM 902 C CA . TYR A 1 120 ? 1.170 0.055 -3.393 1.00 70.81 120 TYR A CA 1
ATOM 903 C C . TYR A 1 120 ? 2.078 -0.966 -2.696 1.00 70.81 120 TYR A C 1
ATOM 905 O O . TYR A 1 120 ? 1.590 -1.887 -2.047 1.00 70.81 120 TYR A O 1
ATOM 913 N N . VAL A 1 121 ? 3.402 -0.790 -2.785 1.00 70.69 121 VAL A N 1
ATOM 914 C CA . VAL A 1 121 ? 4.391 -1.639 -2.096 1.00 70.69 121 VAL A CA 1
ATOM 915 C C . VAL A 1 121 ? 4.160 -1.620 -0.588 1.00 70.69 121 VAL A C 1
ATOM 917 O O . VAL A 1 121 ? 4.282 -2.646 0.075 1.00 70.69 121 VAL A O 1
ATOM 920 N N . THR A 1 122 ? 3.797 -0.458 -0.050 1.00 63.53 122 THR A N 1
ATOM 921 C CA . THR A 1 122 ? 3.534 -0.278 1.372 1.00 63.53 122 THR A CA 1
ATOM 922 C C . THR A 1 122 ? 2.240 -0.970 1.810 1.00 63.53 122 THR A C 1
ATOM 924 O O . THR A 1 122 ? 2.233 -1.659 2.828 1.00 63.53 122 THR A O 1
ATOM 927 N N . LEU A 1 123 ? 1.167 -0.815 1.028 1.00 54.81 123 LEU A N 1
ATOM 928 C CA . LEU A 1 123 ? -0.163 -1.379 1.280 1.00 54.81 123 LEU A CA 1
ATOM 929 C C . LEU A 1 123 ? -0.211 -2.899 1.079 1.00 54.81 123 LEU A C 1
ATOM 931 O O . LEU A 1 123 ? -0.915 -3.597 1.800 1.00 54.81 123 LEU A O 1
ATOM 935 N N . HIS A 1 124 ? 0.555 -3.421 0.120 1.00 65.38 124 HIS A N 1
ATOM 936 C CA . HIS A 1 124 ? 0.534 -4.828 -0.287 1.00 65.38 124 HIS A CA 1
ATOM 937 C C . HIS A 1 124 ? 1.875 -5.525 -0.038 1.00 65.38 124 HIS A C 1
ATOM 939 O O . HIS A 1 124 ? 2.265 -6.420 -0.791 1.00 65.38 124 HIS A O 1
ATOM 945 N N . TYR A 1 125 ? 2.587 -5.127 1.021 1.00 69.94 125 TYR A N 1
ATOM 946 C CA . TYR A 1 125 ? 3.958 -5.564 1.296 1.00 69.94 125 TYR A CA 1
ATOM 947 C C . TYR A 1 125 ? 4.148 -7.081 1.211 1.00 69.94 125 TYR A C 1
ATOM 949 O O . TYR A 1 125 ? 5.032 -7.526 0.490 1.00 69.94 125 TYR A O 1
ATOM 957 N N . LEU A 1 126 ? 3.326 -7.888 1.891 1.00 67.00 126 LEU A N 1
ATOM 958 C CA . LEU A 1 126 ? 3.499 -9.349 1.894 1.00 67.00 126 LEU A CA 1
ATOM 959 C C . LEU A 1 126 ? 3.341 -9.953 0.494 1.00 67.00 126 LEU A C 1
ATOM 961 O O . LEU A 1 126 ? 4.091 -10.851 0.114 1.00 67.00 126 LEU A O 1
ATOM 965 N N . THR A 1 127 ? 2.394 -9.434 -0.284 1.00 76.94 127 THR A N 1
ATOM 966 C CA . THR A 1 127 ? 2.149 -9.857 -1.662 1.00 76.94 127 THR A CA 1
ATOM 967 C C . THR A 1 127 ? 3.313 -9.468 -2.569 1.00 76.94 127 THR A C 1
ATOM 969 O O . THR A 1 127 ? 3.842 -10.316 -3.282 1.00 76.94 127 THR A O 1
ATOM 972 N N . VAL A 1 128 ? 3.756 -8.210 -2.501 1.00 77.75 128 VAL A N 1
ATOM 973 C CA . VAL A 1 128 ? 4.875 -7.695 -3.300 1.00 77.75 128 VAL A CA 1
ATOM 974 C C . VAL A 1 128 ? 6.191 -8.379 -2.920 1.00 77.75 128 VAL A C 1
ATOM 976 O O . VAL A 1 128 ? 6.959 -8.765 -3.796 1.00 77.75 128 VAL A O 1
ATOM 979 N N . HIS A 1 129 ? 6.438 -8.596 -1.629 1.00 79.56 129 HIS A N 1
ATOM 980 C CA . HIS A 1 129 ? 7.585 -9.354 -1.133 1.00 79.56 129 HIS A CA 1
ATOM 981 C C . HIS A 1 129 ? 7.552 -10.803 -1.642 1.00 79.56 129 HIS A C 1
ATOM 983 O O . HIS A 1 129 ? 8.578 -11.325 -2.075 1.00 79.56 129 HIS A O 1
ATOM 989 N N . GLY A 1 130 ? 6.375 -11.442 -1.653 1.00 78.88 130 GLY A N 1
ATOM 990 C CA . GLY A 1 130 ? 6.174 -12.758 -2.264 1.00 78.88 130 GLY A CA 1
ATOM 991 C C . GLY A 1 130 ? 6.549 -12.775 -3.748 1.00 78.88 130 GLY A C 1
ATOM 992 O O . GLY A 1 130 ? 7.377 -13.585 -4.157 1.00 78.88 130 GLY A O 1
ATOM 993 N N . TRP A 1 131 ? 6.025 -11.825 -4.528 1.00 90.44 131 TRP A N 1
ATOM 994 C CA . TRP A 1 131 ? 6.342 -11.673 -5.952 1.00 90.44 131 TRP A CA 1
ATOM 995 C C . TRP A 1 131 ? 7.837 -11.478 -6.206 1.00 90.44 131 TRP A C 1
ATOM 997 O O . TRP A 1 131 ? 8.410 -12.164 -7.045 1.00 90.44 131 TRP A O 1
ATOM 1007 N N . LEU A 1 132 ? 8.496 -10.588 -5.459 1.00 91.31 132 LEU A N 1
ATOM 1008 C CA . LEU A 1 132 ? 9.934 -10.328 -5.596 1.00 91.31 132 LEU A CA 1
ATOM 1009 C C . LEU A 1 132 ? 10.773 -11.548 -5.189 1.00 91.31 132 LEU A C 1
ATOM 1011 O O . LEU A 1 132 ? 11.801 -11.830 -5.805 1.00 91.31 132 LEU A O 1
ATOM 1015 N N . GLY A 1 133 ? 10.309 -12.315 -4.198 1.00 89.69 133 GLY A N 1
ATOM 1016 C CA . GLY A 1 133 ? 10.886 -13.605 -3.837 1.00 89.69 133 GLY A CA 1
ATOM 1017 C C . GLY A 1 133 ? 10.783 -14.639 -4.961 1.00 89.69 133 GLY A C 1
ATOM 1018 O O . GLY A 1 133 ? 11.744 -15.371 -5.199 1.00 89.69 133 GLY A O 1
ATOM 1019 N N . ASP A 1 134 ? 9.656 -14.689 -5.668 1.00 88.38 134 ASP A N 1
ATOM 1020 C CA . ASP A 1 134 ? 9.458 -15.598 -6.799 1.00 88.38 134 ASP A CA 1
ATOM 1021 C C . ASP A 1 134 ? 10.291 -15.178 -8.019 1.00 88.38 134 ASP A C 1
ATOM 1023 O O . ASP A 1 134 ? 11.033 -16.008 -8.548 1.00 88.38 134 ASP A O 1
ATOM 1027 N N . LEU A 1 135 ? 10.318 -13.884 -8.358 1.00 94.19 135 LEU A N 1
ATOM 1028 C CA . LEU A 1 135 ? 11.197 -13.346 -9.406 1.00 94.19 135 LEU A CA 1
ATOM 1029 C C . LEU A 1 135 ? 12.677 -13.638 -9.125 1.00 94.19 135 LEU A C 1
ATOM 1031 O O . LEU A 1 135 ? 13.421 -14.022 -10.024 1.00 94.19 135 LEU A O 1
ATOM 1035 N N . ASN A 1 136 ? 13.122 -13.515 -7.871 1.00 95.56 136 ASN A N 1
ATOM 1036 C CA . ASN A 1 136 ? 14.492 -13.851 -7.483 1.00 95.56 136 ASN A CA 1
ATOM 1037 C C . ASN A 1 136 ? 14.807 -15.345 -7.688 1.00 95.56 136 ASN A C 1
ATOM 1039 O O . ASN A 1 136 ? 15.892 -15.695 -8.157 1.00 95.56 136 ASN A O 1
ATOM 1043 N N . LYS A 1 137 ? 13.869 -16.247 -7.356 1.00 93.06 137 LYS A N 1
ATOM 1044 C CA . LYS A 1 137 ? 14.045 -17.691 -7.598 1.00 93.06 137 LYS A CA 1
ATOM 1045 C C . LYS A 1 137 ? 14.157 -17.987 -9.091 1.00 93.06 137 LYS A C 1
ATOM 1047 O O . LYS A 1 137 ? 15.001 -18.788 -9.483 1.00 93.06 137 LYS A O 1
ATOM 1052 N N . GLU A 1 138 ? 13.327 -17.353 -9.912 1.00 91.12 138 GLU A N 1
ATOM 1053 C CA . GLU A 1 138 ? 13.349 -17.510 -11.367 1.00 91.12 138 GLU A CA 1
ATOM 1054 C C . GLU A 1 138 ? 14.644 -16.996 -11.982 1.00 91.12 138 GLU A C 1
ATOM 1056 O O . GLU A 1 138 ? 15.279 -17.718 -12.753 1.00 91.12 138 GLU A O 1
ATOM 1061 N N . TRP A 1 139 ? 15.079 -15.802 -11.574 1.00 95.06 139 TRP A N 1
ATOM 1062 C CA . TRP A 1 139 ? 16.322 -15.192 -12.032 1.00 95.06 139 TRP A CA 1
ATOM 1063 C C . TRP A 1 139 ? 17.530 -16.077 -11.714 1.00 95.06 139 TRP A C 1
ATOM 1065 O O . TRP A 1 139 ? 18.327 -16.396 -12.597 1.00 95.06 139 TRP A O 1
ATOM 1075 N N . LYS A 1 140 ? 17.631 -16.567 -10.470 1.00 93.94 140 LYS A N 1
ATOM 1076 C CA . LYS A 1 140 ? 18.697 -17.496 -10.050 1.00 93.94 140 LYS A CA 1
ATOM 1077 C C . LYS A 1 140 ? 18.616 -18.860 -10.737 1.00 93.94 140 LYS A C 1
ATOM 1079 O O . LYS A 1 140 ? 19.631 -19.542 -10.842 1.00 93.94 140 LYS A O 1
ATOM 1084 N N . ALA A 1 141 ? 17.435 -19.255 -11.210 1.00 92.69 141 ALA A N 1
ATOM 1085 C CA . ALA A 1 141 ? 17.230 -20.465 -11.999 1.00 92.69 141 ALA A CA 1
ATOM 1086 C C . ALA A 1 141 ? 17.471 -20.263 -13.509 1.00 92.69 141 ALA A C 1
ATOM 1088 O O . ALA A 1 141 ? 17.247 -21.198 -14.277 1.00 92.69 141 ALA A O 1
ATOM 1089 N N . GLY A 1 142 ? 17.891 -19.070 -13.948 1.00 93.06 142 GLY A N 1
ATOM 1090 C CA . GLY A 1 142 ? 18.123 -18.758 -15.360 1.00 93.06 142 GLY A CA 1
ATOM 1091 C C . GLY A 1 142 ? 16.843 -18.625 -16.194 1.00 93.06 142 GLY A C 1
ATOM 1092 O O . GLY A 1 142 ? 16.894 -18.720 -17.417 1.00 93.06 142 GLY A O 1
ATOM 1093 N N . LYS A 1 143 ? 15.679 -18.431 -15.558 1.00 93.88 143 LYS A N 1
ATOM 1094 C CA . LYS A 1 143 ? 14.373 -18.300 -16.228 1.00 93.88 143 LYS A CA 1
ATOM 1095 C C . LYS A 1 143 ? 14.074 -16.846 -16.608 1.00 93.88 143 LYS A C 1
ATOM 1097 O O . LYS A 1 143 ? 13.016 -16.322 -16.277 1.00 93.88 143 LYS A O 1
ATOM 1102 N N . TYR A 1 144 ? 14.997 -16.198 -17.311 1.00 96.69 144 TYR A N 1
ATOM 1103 C CA . TYR A 1 144 ? 14.970 -14.750 -17.548 1.00 96.69 144 TYR A CA 1
ATOM 1104 C C . TYR A 1 144 ? 13.713 -14.265 -18.278 1.00 96.69 144 TYR A C 1
ATOM 1106 O O . TYR A 1 144 ? 13.133 -13.254 -17.891 1.00 96.69 144 TYR A O 1
ATOM 1114 N N . TYR A 1 145 ? 13.242 -15.028 -19.269 1.00 95.75 145 TYR A N 1
ATOM 1115 C CA . TYR A 1 145 ? 11.968 -14.761 -19.938 1.00 95.75 145 TYR A CA 1
ATOM 1116 C C . TYR A 1 145 ? 10.785 -14.771 -18.957 1.00 95.75 145 TYR A C 1
ATOM 1118 O O . TYR A 1 145 ? 9.998 -13.827 -18.938 1.00 95.75 145 TYR A O 1
ATOM 1126 N N . GLN A 1 146 ? 10.687 -15.796 -18.101 1.00 88.75 146 GLN A N 1
ATOM 1127 C CA . GLN A 1 146 ? 9.601 -15.902 -17.120 1.00 88.75 146 GLN A CA 1
ATOM 1128 C C . GLN A 1 146 ? 9.662 -14.754 -16.112 1.00 88.75 146 GLN A C 1
ATOM 1130 O O . GLN A 1 146 ? 8.638 -14.135 -15.846 1.00 88.75 146 GLN A O 1
ATOM 1135 N N . THR A 1 147 ? 10.866 -14.400 -15.647 1.00 94.12 147 THR A N 1
ATOM 1136 C CA . THR A 1 147 ? 11.055 -13.251 -14.755 1.00 94.12 147 THR A CA 1
ATOM 1137 C C . THR A 1 147 ? 10.506 -11.973 -15.384 1.00 94.12 147 THR A C 1
ATOM 1139 O O . THR A 1 147 ? 9.788 -11.231 -14.722 1.00 94.12 147 THR A O 1
ATOM 1142 N N . GLY A 1 148 ? 10.792 -11.715 -16.664 1.00 91.31 148 GLY A N 1
ATOM 1143 C CA . GLY A 1 148 ? 10.235 -10.565 -17.379 1.00 91.31 148 GLY A CA 1
ATOM 1144 C C . GLY A 1 148 ? 8.711 -10.616 -17.519 1.00 91.31 148 GLY A C 1
ATOM 1145 O O . GLY A 1 148 ? 8.030 -9.621 -17.265 1.00 91.31 148 GLY A O 1
ATOM 1146 N N . PHE A 1 149 ? 8.173 -11.784 -17.873 1.00 90.25 149 PHE A N 1
ATOM 1147 C CA . PHE A 1 149 ? 6.738 -12.014 -18.043 1.00 90.25 149 PHE A CA 1
ATOM 1148 C C . PHE A 1 149 ? 5.951 -11.794 -16.742 1.00 90.25 149 PHE A C 1
ATOM 1150 O O . PHE A 1 149 ? 4.978 -11.035 -16.713 1.00 90.25 149 PHE A O 1
ATOM 1157 N N . ASP A 1 150 ? 6.396 -12.391 -15.638 1.00 83.19 150 ASP A N 1
ATOM 1158 C CA . ASP A 1 150 ? 5.729 -12.253 -14.345 1.00 83.19 150 ASP A CA 1
ATOM 1159 C C . ASP A 1 150 ? 5.940 -10.861 -13.750 1.00 83.19 150 ASP A C 1
ATOM 1161 O O . ASP A 1 150 ? 4.984 -10.270 -13.239 1.00 83.19 150 ASP A O 1
ATOM 1165 N N . ALA A 1 151 ? 7.132 -10.269 -13.906 1.00 91.94 151 ALA A N 1
ATOM 1166 C CA . ALA A 1 151 ? 7.385 -8.889 -13.499 1.00 91.94 151 ALA A CA 1
ATOM 1167 C C . ALA A 1 151 ? 6.447 -7.904 -14.209 1.00 91.94 151 ALA A C 1
ATOM 1169 O O . ALA A 1 151 ? 5.928 -7.000 -13.555 1.00 91.94 151 ALA A O 1
ATOM 1170 N N . ALA A 1 152 ? 6.153 -8.098 -15.500 1.00 84.62 152 ALA A N 1
ATOM 1171 C CA . ALA A 1 152 ? 5.135 -7.308 -16.198 1.00 84.62 152 ALA A CA 1
ATOM 1172 C C . ALA A 1 152 ? 3.736 -7.495 -15.591 1.00 84.62 152 ALA A C 1
ATOM 1174 O O . ALA A 1 152 ? 3.011 -6.524 -15.361 1.00 84.62 152 ALA A O 1
ATOM 1175 N N . GLY A 1 153 ? 3.358 -8.739 -15.282 1.00 81.38 153 GLY A N 1
ATOM 1176 C CA . GLY A 1 153 ? 2.083 -9.045 -14.632 1.00 81.38 153 GLY A CA 1
ATOM 1177 C C . GLY A 1 153 ? 1.936 -8.356 -13.274 1.00 81.38 153 GLY A C 1
ATOM 1178 O O . GLY A 1 153 ? 0.879 -7.805 -12.962 1.00 81.38 153 GLY A O 1
ATOM 1179 N N . TYR A 1 154 ? 3.003 -8.339 -12.476 1.00 88.25 154 TYR A N 1
ATOM 1180 C CA . TYR A 1 154 ? 3.055 -7.622 -11.201 1.00 88.25 154 TYR A CA 1
ATOM 1181 C C . TYR A 1 154 ? 3.066 -6.106 -11.400 1.00 88.25 154 TYR A C 1
ATOM 1183 O O . TYR A 1 154 ? 2.344 -5.395 -10.702 1.00 88.25 154 TYR A O 1
ATOM 1191 N N . GLY A 1 155 ? 3.797 -5.615 -12.402 1.00 85.00 155 GLY A N 1
ATOM 1192 C CA . GLY A 1 155 ? 3.811 -4.215 -12.812 1.00 85.00 155 GLY A CA 1
ATOM 1193 C C . GLY A 1 155 ? 2.410 -3.691 -13.116 1.00 85.00 155 GLY A C 1
ATOM 1194 O O . GLY A 1 155 ? 2.056 -2.618 -12.647 1.00 85.00 155 GLY A O 1
ATOM 1195 N N . HIS A 1 156 ? 1.557 -4.466 -13.794 1.00 76.94 156 HIS A N 1
ATOM 1196 C CA . HIS A 1 156 ? 0.164 -4.073 -14.041 1.00 76.94 156 HIS A CA 1
ATOM 1197 C C . HIS A 1 156 ? -0.679 -3.999 -12.769 1.00 76.94 156 HIS A C 1
ATOM 1199 O O . HIS A 1 156 ? -1.586 -3.174 -12.694 1.00 76.94 156 HIS A O 1
ATOM 1205 N N . LYS A 1 157 ? -0.390 -4.828 -11.763 1.00 80.25 157 LYS A N 1
ATOM 1206 C CA . LYS A 1 157 ? -1.084 -4.774 -10.469 1.00 80.25 157 LYS A CA 1
ATOM 1207 C C . LYS A 1 157 ? -0.661 -3.550 -9.659 1.00 80.25 157 LYS A C 1
ATOM 1209 O O . LYS A 1 157 ? -1.518 -2.898 -9.077 1.00 80.25 157 LYS A O 1
ATOM 1214 N N . ILE A 1 158 ? 0.633 -3.220 -9.673 1.00 77.06 158 ILE A N 1
ATOM 1215 C CA . ILE A 1 158 ? 1.200 -2.049 -8.984 1.00 77.06 158 ILE A CA 1
ATOM 1216 C C . ILE A 1 158 ? 0.766 -0.751 -9.674 1.00 77.06 158 ILE A C 1
ATOM 1218 O O . ILE A 1 158 ? 0.374 0.220 -9.029 1.00 77.06 158 ILE A O 1
ATOM 1222 N N . LEU A 1 159 ? 0.851 -0.724 -11.003 1.00 75.44 159 LEU A N 1
ATOM 1223 C CA . LEU A 1 159 ? 0.637 0.478 -11.798 1.00 75.44 159 LEU A CA 1
ATOM 1224 C C . LEU A 1 159 ? -0.802 0.637 -12.275 1.00 75.44 159 LEU A C 1
ATOM 1226 O O . LEU A 1 159 ? -1.147 1.748 -12.652 1.00 75.44 159 LEU A O 1
ATOM 1230 N N . GLY A 1 160 ? -1.643 -0.398 -12.189 1.00 59.78 160 GLY A N 1
ATOM 1231 C CA . GLY A 1 160 ? -3.058 -0.379 -12.564 1.00 59.78 160 GLY A CA 1
ATOM 1232 C C . GLY A 1 160 ? -3.261 0.065 -14.012 1.00 59.78 160 GLY A C 1
ATOM 1233 O O . GLY A 1 160 ? -3.217 1.259 -14.291 1.00 59.78 160 GLY A O 1
ATOM 1234 N N . SER A 1 161 ? -3.482 -0.871 -14.940 1.00 43.56 161 SER A N 1
ATOM 1235 C CA . SER A 1 161 ? -3.762 -0.576 -16.355 1.00 43.56 161 SER A CA 1
ATOM 1236 C C . SER A 1 161 ? -4.679 0.653 -16.511 1.00 43.56 161 SER A C 1
ATOM 1238 O O . SER A 1 161 ? -5.842 0.614 -16.120 1.00 43.56 161 SER A O 1
ATOM 1240 N N . SER A 1 162 ? -4.123 1.747 -17.051 1.00 39.88 162 SER A N 1
ATOM 1241 C CA . SER A 1 162 ? -4.810 2.997 -17.422 1.00 39.88 162 SER A CA 1
ATOM 1242 C C . SER A 1 162 ? -5.778 3.580 -16.379 1.00 39.88 162 SER A C 1
ATOM 1244 O O . SER A 1 162 ? -6.983 3.598 -16.610 1.00 39.88 162 SER A O 1
ATOM 1246 N N . VAL A 1 163 ? -5.277 4.116 -15.261 1.00 34.16 163 VAL A N 1
ATOM 1247 C CA . VAL A 1 163 ? -6.082 4.965 -14.362 1.00 34.16 163 VAL A CA 1
ATOM 1248 C C . VAL A 1 163 ? -5.210 6.075 -13.769 1.00 34.16 163 VAL A C 1
ATOM 1250 O O . VAL A 1 163 ? -4.222 5.799 -13.080 1.00 34.16 163 VAL A O 1
ATOM 1253 N N . SER A 1 164 ? -5.596 7.337 -13.995 1.00 32.31 164 SER A N 1
ATOM 1254 C CA . SER A 1 164 ? -5.246 8.429 -13.085 1.00 32.31 164 SER A CA 1
ATOM 1255 C C . SER A 1 164 ? -5.770 8.033 -11.708 1.00 32.31 164 SER A C 1
ATOM 1257 O O . SER A 1 164 ? -6.983 8.037 -11.508 1.00 32.31 164 SER A O 1
ATOM 1259 N N . ILE A 1 165 ? -4.904 7.615 -10.786 1.00 38.78 165 ILE A N 1
ATOM 1260 C CA . ILE A 1 165 ? -5.345 7.332 -9.419 1.00 38.78 165 ILE A CA 1
ATOM 1261 C C . ILE A 1 165 ? -5.248 8.668 -8.677 1.00 38.78 165 ILE A C 1
ATOM 1263 O O . ILE A 1 165 ? -4.128 9.125 -8.431 1.00 38.78 165 ILE A O 1
ATOM 1267 N N . PRO A 1 166 ? -6.371 9.355 -8.392 1.00 39.38 166 PRO A N 1
ATOM 1268 C CA . PRO A 1 166 ? -6.370 10.402 -7.377 1.00 39.38 166 PRO A CA 1
ATOM 1269 C C . PRO A 1 166 ? -5.843 9.814 -6.061 1.00 39.38 166 PRO A C 1
ATOM 1271 O O . PRO A 1 166 ? -5.873 8.603 -5.871 1.00 39.38 166 PRO A O 1
ATOM 1274 N N . ASN A 1 167 ? -5.363 10.639 -5.129 1.00 52.19 167 ASN A N 1
ATOM 1275 C CA . ASN A 1 167 ? -5.166 10.163 -3.753 1.00 52.19 167 ASN A CA 1
ATOM 1276 C C . ASN A 1 167 ? -6.400 9.343 -3.318 1.00 52.19 167 ASN A C 1
ATOM 1278 O O . ASN A 1 167 ? -7.506 9.744 -3.701 1.00 52.19 167 ASN A O 1
ATOM 1282 N N . PRO A 1 168 ? -6.234 8.222 -2.582 1.00 62.78 168 PRO A N 1
ATOM 1283 C CA . PRO A 1 168 ? -7.374 7.432 -2.139 1.00 62.78 168 PRO A CA 1
ATOM 1284 C C . PRO A 1 168 ? -8.386 8.374 -1.496 1.00 62.78 168 PRO A C 1
ATOM 1286 O O . PRO A 1 168 ? -8.028 9.215 -0.668 1.00 62.78 168 PRO A O 1
ATOM 1289 N N . THR A 1 169 ? -9.628 8.281 -1.950 1.00 80.25 169 THR A N 1
ATOM 1290 C CA . THR A 1 169 ? -10.730 9.051 -1.386 1.00 80.25 169 THR A CA 1
ATOM 1291 C C . THR A 1 169 ? -10.842 8.739 0.102 1.00 80.25 169 THR A C 1
ATOM 1293 O O . THR A 1 169 ? -10.473 7.652 0.554 1.00 80.25 169 THR A O 1
ATOM 1296 N N . ASP A 1 170 ? -11.394 9.660 0.887 1.00 82.06 170 ASP A N 1
ATOM 1297 C CA . ASP A 1 170 ? -11.538 9.438 2.328 1.00 82.06 170 ASP A CA 1
ATOM 1298 C C . ASP A 1 170 ? -12.344 8.164 2.641 1.00 82.06 170 ASP A C 1
ATOM 1300 O O . ASP A 1 170 ? -12.053 7.449 3.597 1.00 82.06 170 ASP A O 1
ATOM 1304 N N . LYS A 1 171 ? -13.293 7.798 1.773 1.00 86.06 171 LYS A N 1
ATOM 1305 C CA . LYS A 1 171 ? -14.015 6.522 1.850 1.00 86.06 171 LYS A CA 1
ATOM 1306 C C . LYS A 1 171 ? -13.124 5.306 1.640 1.00 86.06 171 LYS A C 1
ATOM 1308 O O . LYS A 1 171 ? -13.264 4.334 2.374 1.00 86.06 171 LYS A O 1
ATOM 1313 N N . GLU A 1 172 ? -12.207 5.346 0.679 1.00 80.69 172 GLU A N 1
ATOM 1314 C CA . GLU A 1 172 ? -11.240 4.265 0.462 1.00 80.69 172 GLU A CA 1
ATOM 1315 C C . GLU A 1 172 ? -10.261 4.150 1.636 1.00 80.69 172 GLU A C 1
ATOM 1317 O O . GLU A 1 172 ? -9.934 3.038 2.045 1.00 80.69 172 GLU A O 1
ATOM 1322 N N . ILE A 1 173 ? -9.849 5.275 2.230 1.00 81.25 173 ILE A N 1
ATOM 1323 C CA . ILE A 1 173 ? -9.026 5.298 3.449 1.00 81.25 173 ILE A CA 1
ATOM 1324 C C . ILE A 1 173 ? -9.758 4.606 4.607 1.00 81.25 173 ILE A C 1
ATOM 1326 O O . ILE A 1 173 ? -9.199 3.716 5.256 1.00 81.25 173 ILE A O 1
ATOM 1330 N N . LEU A 1 174 ? -11.021 4.974 4.849 1.00 91.06 174 LEU A N 1
ATOM 1331 C CA . LEU A 1 174 ? -11.844 4.346 5.885 1.00 91.06 174 LEU A CA 1
ATOM 1332 C C . LEU A 1 174 ? -12.085 2.865 5.599 1.00 91.06 174 LEU A C 1
ATOM 1334 O O . LEU A 1 174 ? -11.984 2.051 6.516 1.00 91.06 174 LEU A O 1
ATOM 1338 N N . GLN A 1 175 ? -12.350 2.505 4.342 1.00 89.12 175 GLN A N 1
ATOM 1339 C CA . GLN A 1 175 ? -12.542 1.116 3.936 1.00 89.12 175 GLN A CA 1
ATOM 1340 C C . GLN A 1 175 ? -11.292 0.281 4.217 1.00 89.12 175 GLN A C 1
ATOM 1342 O O . GLN A 1 175 ? -11.401 -0.805 4.773 1.00 89.12 175 GLN A O 1
ATOM 1347 N N . GLN A 1 176 ? -10.100 0.797 3.910 1.00 80.75 176 GLN A N 1
ATOM 1348 C CA . GLN A 1 176 ? -8.849 0.101 4.210 1.00 80.75 176 GLN A CA 1
ATOM 1349 C C . GLN A 1 176 ? -8.669 -0.124 5.713 1.00 80.75 176 GLN A C 1
ATOM 1351 O O . GLN A 1 176 ? -8.376 -1.246 6.125 1.00 80.75 176 GLN A O 1
ATOM 1356 N N . GLY A 1 177 ? -8.883 0.909 6.535 1.00 84.00 177 GLY A N 1
ATOM 1357 C CA . GLY A 1 177 ? -8.814 0.779 7.993 1.00 84.00 177 GLY A CA 1
ATOM 1358 C C . GLY A 1 177 ? -9.819 -0.231 8.548 1.00 84.00 177 GLY A C 1
ATOM 1359 O O . GLY A 1 177 ? -9.479 -1.043 9.407 1.00 84.00 177 GLY A O 1
ATOM 1360 N N . LEU A 1 178 ? -11.042 -0.237 8.020 1.00 92.50 178 LEU A N 1
ATOM 1361 C CA . LEU A 1 178 ? -12.073 -1.192 8.412 1.00 92.50 178 LEU A CA 1
ATOM 1362 C C . LEU A 1 178 ? -11.742 -2.626 7.975 1.00 92.50 178 LEU A C 1
ATOM 1364 O O . LEU A 1 178 ? -11.924 -3.538 8.776 1.00 92.50 178 LEU A O 1
ATOM 1368 N N . ASN A 1 179 ? -11.197 -2.840 6.776 1.00 84.12 179 ASN A N 1
ATOM 1369 C CA . ASN A 1 179 ? -10.764 -4.169 6.328 1.00 84.12 179 ASN A CA 1
ATOM 1370 C C . ASN A 1 179 ? -9.713 -4.755 7.280 1.00 84.12 179 ASN A C 1
ATOM 1372 O O . ASN A 1 179 ? -9.883 -5.864 7.780 1.00 84.12 179 ASN A O 1
ATOM 1376 N N . GLY A 1 180 ? -8.677 -3.981 7.626 1.00 76.00 180 GLY A N 1
ATOM 1377 C CA . GLY A 1 180 ? -7.652 -4.439 8.570 1.00 76.00 180 GLY A CA 1
ATOM 1378 C C . GLY A 1 180 ? -8.230 -4.771 9.946 1.00 76.00 180 GLY A C 1
ATOM 1379 O O . GLY A 1 180 ? -7.915 -5.811 10.530 1.00 76.00 180 GLY A O 1
ATOM 1380 N N . LEU A 1 181 ? -9.135 -3.923 10.442 1.00 91.00 181 LEU A N 1
ATOM 1381 C CA . LEU A 1 181 ? -9.836 -4.136 11.707 1.00 91.00 181 LEU A CA 1
ATOM 1382 C C . LEU A 1 181 ? -10.653 -5.444 11.698 1.00 91.00 181 LEU A C 1
ATOM 1384 O O . LEU A 1 181 ? -10.599 -6.214 12.662 1.00 91.00 181 LEU A O 1
ATOM 1388 N N . PHE A 1 182 ? -11.400 -5.713 10.624 1.00 91.75 182 PHE A N 1
ATOM 1389 C CA . PHE A 1 182 ? -12.239 -6.907 10.488 1.00 91.75 182 PHE A CA 1
ATOM 1390 C C . PHE A 1 182 ? -11.405 -8.176 10.287 1.00 91.75 182 PHE A C 1
ATOM 1392 O O . PHE A 1 182 ? -11.660 -9.179 10.963 1.00 91.75 182 PHE A O 1
ATOM 1399 N N . GLU A 1 183 ? -10.359 -8.133 9.459 1.00 83.25 183 GLU A N 1
ATOM 1400 C CA . GLU A 1 183 ? -9.474 -9.280 9.237 1.00 83.25 183 GLU A CA 1
ATOM 1401 C C . GLU A 1 183 ? -8.758 -9.695 10.530 1.00 83.25 183 GLU A C 1
ATOM 1403 O O . GLU A 1 183 ? -8.681 -10.889 10.863 1.00 83.25 183 GLU A O 1
ATOM 1408 N N . GLN A 1 184 ? -8.295 -8.723 11.324 1.00 89.88 184 GLN A N 1
ATOM 1409 C CA . GLN A 1 184 ? -7.698 -9.017 12.624 1.00 89.88 184 GLN A CA 1
ATOM 1410 C C . GLN A 1 184 ? -8.694 -9.730 13.553 1.00 89.88 184 GLN A C 1
ATOM 1412 O O . GLN A 1 184 ? -8.335 -10.681 14.251 1.00 89.88 184 GLN A O 1
ATOM 1417 N N . ASN A 1 185 ? -9.969 -9.344 13.493 1.00 90.19 185 ASN A N 1
ATOM 1418 C CA . ASN A 1 185 ? -11.065 -9.960 14.241 1.00 90.19 185 ASN A CA 1
ATOM 1419 C C . ASN A 1 185 ? -11.584 -11.280 13.630 1.00 90.19 185 ASN A C 1
ATOM 1421 O O . ASN A 1 185 ? -12.517 -11.895 14.167 1.00 90.19 185 ASN A O 1
ATOM 1425 N N . LYS A 1 186 ? -10.982 -11.762 12.533 1.00 88.81 186 LYS A N 1
ATOM 1426 C CA . LYS A 1 186 ? -11.431 -12.949 11.781 1.00 88.81 186 LYS A CA 1
ATOM 1427 C C . LYS A 1 186 ? -12.883 -12.808 11.318 1.00 88.81 186 LYS A C 1
ATOM 1429 O O . LYS A 1 186 ? -13.688 -13.728 11.480 1.00 88.81 186 LYS A O 1
ATOM 1434 N N . LEU A 1 187 ? -13.213 -11.625 10.819 1.00 84.94 187 LEU A N 1
ATOM 1435 C CA . LEU A 1 187 ? -14.467 -11.291 10.159 1.00 84.94 187 LEU A CA 1
ATOM 1436 C C . LEU A 1 187 ? -14.191 -11.033 8.667 1.00 84.94 187 LEU A C 1
ATOM 1438 O O . LEU A 1 187 ? -13.061 -10.694 8.319 1.00 84.94 187 LEU A O 1
ATOM 1442 N N . PRO A 1 188 ? -15.184 -11.226 7.782 1.00 82.81 188 PRO A N 1
ATOM 1443 C CA . PRO A 1 188 ? -15.060 -10.811 6.387 1.00 82.81 188 PRO A CA 1
ATOM 1444 C C . PRO A 1 188 ? -14.931 -9.288 6.286 1.00 82.81 188 PRO A C 1
ATOM 1446 O O . PRO A 1 188 ? -15.454 -8.579 7.144 1.00 82.81 188 PRO A O 1
ATOM 1449 N N . ASP A 1 189 ? -14.289 -8.798 5.225 1.00 82.06 189 ASP A N 1
ATOM 1450 C CA . ASP A 1 189 ? -14.208 -7.361 4.952 1.00 82.06 189 ASP A CA 1
ATOM 1451 C C . ASP A 1 189 ? -15.608 -6.723 4.953 1.00 82.06 189 ASP A C 1
ATOM 1453 O O . ASP A 1 189 ? -16.529 -7.264 4.326 1.00 82.06 189 ASP A O 1
ATOM 1457 N N . PRO A 1 190 ? -15.795 -5.586 5.646 1.00 87.00 190 PRO A N 1
ATOM 1458 C CA . PRO A 1 190 ? -17.094 -4.954 5.751 1.00 87.00 190 PRO A CA 1
ATOM 1459 C C . PRO A 1 190 ? -17.449 -4.257 4.443 1.00 87.00 190 PRO A C 1
ATOM 1461 O O . PRO A 1 190 ? -16.654 -3.531 3.858 1.00 87.00 190 PRO A O 1
ATOM 1464 N N . THR A 1 191 ? -18.680 -4.434 4.003 1.00 90.69 191 THR A N 1
ATOM 1465 C CA . THR A 1 191 ? -19.212 -3.894 2.751 1.00 90.69 191 THR A CA 1
ATOM 1466 C C . THR A 1 191 ? -20.381 -2.944 2.970 1.00 90.69 191 THR A C 1
ATOM 1468 O O . THR A 1 191 ? -20.820 -2.299 2.023 1.00 90.69 191 THR A O 1
ATOM 1471 N N . THR A 1 192 ? -20.889 -2.828 4.199 1.00 94.44 192 THR A N 1
ATOM 1472 C CA . THR A 1 192 ? -22.108 -2.069 4.519 1.00 94.44 192 THR A CA 1
ATOM 1473 C C . THR A 1 192 ? -21.858 -0.819 5.361 1.00 94.44 192 THR A C 1
ATOM 1475 O O . THR A 1 192 ? -22.715 0.058 5.395 1.00 94.44 192 THR A O 1
ATOM 1478 N N . ILE A 1 193 ? -20.687 -0.691 5.997 1.00 95.06 193 ILE A N 1
ATOM 1479 C CA . ILE A 1 193 ? -20.349 0.469 6.840 1.00 95.06 193 ILE A CA 1
ATOM 1480 C C . ILE A 1 193 ? -20.030 1.714 5.998 1.00 95.06 193 ILE A C 1
ATOM 1482 O O . ILE A 1 193 ? -20.703 2.733 6.127 1.00 95.06 193 ILE A O 1
ATOM 1486 N N . VAL A 1 194 ? -19.016 1.658 5.125 1.00 93.19 194 VAL A N 1
ATOM 1487 C CA . VAL A 1 194 ? -18.573 2.826 4.333 1.00 93.19 194 VAL A CA 1
ATOM 1488 C C . VAL A 1 194 ? -19.673 3.392 3.425 1.00 93.19 194 VAL A C 1
ATOM 1490 O O . VAL A 1 194 ? -19.770 4.618 3.338 1.00 93.19 194 VAL A O 1
ATOM 1493 N N . PRO A 1 195 ? -20.554 2.580 2.802 1.00 94.06 195 PRO A N 1
ATOM 1494 C CA . PRO A 1 195 ? -21.680 3.113 2.035 1.00 94.06 195 PRO A CA 1
ATOM 1495 C C . PRO A 1 195 ? -22.651 3.999 2.827 1.00 94.06 195 PRO A C 1
ATOM 1497 O O . PRO A 1 195 ? -23.309 4.842 2.223 1.00 94.06 195 PRO A O 1
ATOM 1500 N N . CYS A 1 196 ? -22.738 3.843 4.153 1.00 95.12 196 CYS A N 1
ATOM 1501 C CA . CYS A 1 196 ? -23.570 4.693 5.012 1.00 95.12 196 CYS A CA 1
ATOM 1502 C C . CYS A 1 196 ? -22.967 6.075 5.294 1.00 95.12 196 CYS A C 1
ATOM 1504 O O . CYS A 1 196 ? -23.653 6.945 5.828 1.00 95.12 196 CYS A O 1
ATOM 1506 N N . ILE A 1 197 ? -21.688 6.278 4.984 1.00 93.31 197 ILE A N 1
ATOM 1507 C CA . ILE A 1 197 ? -20.949 7.498 5.301 1.00 93.31 197 ILE A CA 1
ATOM 1508 C C . ILE A 1 197 ? -20.955 8.380 4.048 1.00 93.31 197 ILE A C 1
ATOM 1510 O O . ILE A 1 197 ? -20.585 7.928 2.969 1.00 93.31 197 ILE A O 1
ATOM 1514 N N . ASP A 1 198 ? -21.391 9.635 4.142 1.00 88.25 198 ASP A N 1
ATOM 1515 C CA . ASP A 1 198 ? -21.247 10.601 3.043 1.0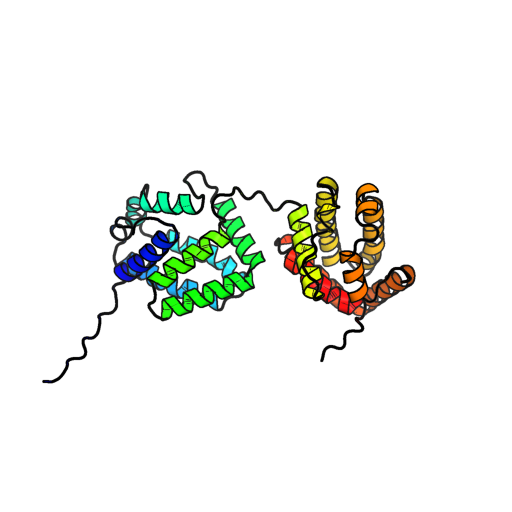0 88.25 198 ASP A CA 1
ATOM 1516 C C . ASP A 1 198 ? -19.796 11.115 2.929 1.00 88.25 198 ASP A C 1
ATOM 1518 O O . ASP A 1 198 ? -18.988 10.918 3.835 1.00 88.25 198 ASP A O 1
ATOM 1522 N N . ASP A 1 199 ? -19.433 11.740 1.807 1.00 83.62 199 ASP A N 1
ATOM 1523 C CA . ASP A 1 199 ? -18.039 12.141 1.546 1.00 83.62 199 ASP A CA 1
ATOM 1524 C C . ASP A 1 199 ? -17.525 13.191 2.552 1.00 83.62 199 ASP A C 1
ATOM 1526 O O . ASP A 1 199 ? -16.380 13.102 2.999 1.00 83.62 199 ASP A O 1
ATOM 1530 N N . ASP A 1 200 ? -18.377 14.128 2.987 1.00 81.25 200 ASP A N 1
ATOM 1531 C CA . ASP A 1 200 ? -18.014 15.154 3.975 1.00 81.25 200 ASP A CA 1
ATOM 1532 C C . ASP A 1 200 ? -17.750 14.530 5.353 1.00 81.25 200 ASP A C 1
ATOM 1534 O O . ASP A 1 200 ? -16.802 14.895 6.057 1.00 81.25 200 ASP A O 1
ATOM 1538 N N . THR A 1 201 ? -18.592 13.578 5.758 1.00 90.56 201 THR A N 1
ATOM 1539 C CA . THR A 1 201 ? -18.415 12.821 7.000 1.00 90.56 201 THR A CA 1
ATOM 1540 C C . THR A 1 201 ? -17.182 11.922 6.917 1.00 90.56 201 THR A C 1
ATOM 1542 O O . THR A 1 201 ? -16.431 11.838 7.892 1.00 90.56 201 THR A O 1
ATOM 1545 N N . ALA A 1 202 ? -16.922 11.303 5.761 1.00 88.12 202 ALA A N 1
ATOM 1546 C CA . ALA A 1 202 ? -15.729 10.492 5.540 1.00 88.12 202 ALA A CA 1
ATOM 1547 C C . ALA A 1 202 ? -14.451 11.328 5.698 1.00 88.12 202 ALA A C 1
ATOM 1549 O O . ALA A 1 202 ? -13.553 10.937 6.445 1.00 88.12 202 ALA A O 1
ATOM 1550 N N . HIS A 1 203 ? -14.409 12.518 5.092 1.00 85.62 203 HIS A N 1
ATOM 1551 C CA . HIS A 1 203 ? -13.290 13.447 5.233 1.00 85.62 203 HIS A CA 1
ATOM 1552 C C . HIS A 1 203 ? -13.025 13.823 6.692 1.00 85.62 203 HIS A C 1
ATOM 1554 O O . HIS A 1 203 ? -11.901 13.721 7.188 1.00 85.62 203 HIS A O 1
ATOM 1560 N N . LYS A 1 204 ? -14.081 14.197 7.425 1.00 86.62 204 LYS A N 1
ATOM 1561 C CA . LYS A 1 204 ? -13.976 14.533 8.852 1.00 86.62 204 LYS A CA 1
ATOM 1562 C C . LYS A 1 204 ? -13.452 13.367 9.681 1.00 86.62 204 LYS A C 1
ATOM 1564 O O . LYS A 1 204 ? -12.642 13.598 10.571 1.00 86.62 204 LYS A O 1
ATOM 1569 N N . LEU A 1 205 ? -13.892 12.140 9.401 1.00 92.62 205 LEU A N 1
ATOM 1570 C CA . LEU A 1 205 ? -13.408 10.938 10.083 1.00 92.62 205 LEU A CA 1
ATOM 1571 C C . LEU A 1 205 ? -11.913 10.719 9.838 1.00 92.62 205 LEU A C 1
ATOM 1573 O O . LEU A 1 205 ? -11.170 10.519 10.794 1.00 92.62 205 LEU A O 1
ATOM 1577 N N . VAL A 1 206 ? -11.460 10.800 8.585 1.00 85.88 206 VAL A N 1
ATOM 1578 C CA . VAL A 1 206 ? -10.044 10.617 8.227 1.00 85.88 206 VAL A CA 1
ATOM 1579 C C . VAL A 1 206 ? -9.160 11.666 8.903 1.00 85.88 206 VAL A C 1
ATOM 1581 O O . VAL A 1 206 ? -8.162 11.321 9.544 1.00 85.88 206 VAL A O 1
ATOM 1584 N N . VAL A 1 207 ? -9.544 12.943 8.826 1.00 77.69 207 VAL A N 1
ATOM 1585 C CA . VAL A 1 207 ? -8.820 14.034 9.497 1.00 77.69 207 VAL A CA 1
ATOM 1586 C C . VAL A 1 207 ? -8.804 13.815 11.009 1.00 77.69 207 VAL A C 1
ATOM 1588 O O . VAL A 1 207 ? -7.744 13.879 11.633 1.00 77.69 207 VAL A O 1
ATOM 1591 N N . PHE A 1 208 ? -9.956 13.481 11.594 1.00 89.75 208 PHE A N 1
ATOM 1592 C CA . PHE A 1 208 ? -10.085 13.246 13.025 1.00 89.75 208 PHE A CA 1
ATOM 1593 C C . PHE A 1 208 ? -9.209 12.093 13.516 1.00 89.75 208 PHE A C 1
ATOM 1595 O O . PHE A 1 208 ? -8.527 12.250 14.525 1.00 89.75 208 PHE A O 1
ATOM 1602 N N . ILE A 1 209 ? -9.179 10.957 12.810 1.00 92.69 209 ILE A N 1
ATOM 1603 C CA . ILE A 1 209 ? -8.326 9.815 13.168 1.00 92.69 209 ILE A CA 1
ATOM 1604 C C . ILE A 1 209 ? -6.852 10.237 13.161 1.00 92.69 209 ILE A C 1
ATOM 1606 O O . ILE A 1 209 ? -6.129 9.946 14.114 1.00 92.69 209 ILE A O 1
ATOM 1610 N N . GLY A 1 210 ? -6.413 10.979 12.140 1.00 81.06 210 GLY A N 1
ATOM 1611 C CA . GLY A 1 210 ? -5.043 11.488 12.069 1.00 81.06 210 GLY A CA 1
ATOM 1612 C C . GLY A 1 210 ? -4.683 12.410 13.237 1.00 81.06 210 GLY A C 1
ATOM 1613 O O . GLY A 1 210 ? -3.647 12.226 13.878 1.00 81.06 210 GLY A O 1
ATOM 1614 N N . GLU A 1 211 ? -5.552 13.370 13.560 1.00 84.75 211 GLU A N 1
ATOM 1615 C CA . GLU A 1 211 ? -5.354 14.276 14.697 1.00 84.75 211 GLU A CA 1
ATOM 1616 C C . GLU A 1 211 ? -5.386 13.547 16.047 1.00 84.75 211 GLU A C 1
ATOM 1618 O O . GLU A 1 211 ? -4.600 13.863 16.946 1.00 84.75 211 GLU A O 1
ATOM 1623 N N . LEU A 1 212 ? -6.289 12.575 16.197 1.00 89.81 212 LEU A N 1
ATOM 1624 C CA . LEU A 1 212 ? -6.433 11.754 17.393 1.00 89.81 212 LEU A CA 1
ATOM 1625 C C . LEU A 1 212 ? -5.153 10.956 17.647 1.00 89.81 212 LEU A C 1
ATOM 1627 O O . LEU A 1 212 ? -4.612 11.013 18.751 1.00 89.81 212 LEU A O 1
ATOM 1631 N N . LEU A 1 213 ? -4.646 10.261 16.625 1.00 91.38 213 LEU A N 1
ATOM 1632 C CA . LEU A 1 213 ? -3.414 9.477 16.702 1.00 91.38 213 LEU A CA 1
ATOM 1633 C C . LEU A 1 213 ? -2.189 10.362 16.951 1.00 91.38 213 LEU A C 1
ATOM 1635 O O . LEU A 1 213 ? -1.316 9.999 17.739 1.00 91.38 213 LEU A O 1
ATOM 1639 N N . GLU A 1 214 ? -2.126 11.551 16.348 1.00 84.81 214 GLU A N 1
ATOM 1640 C CA . GLU A 1 214 ? -1.043 12.497 16.611 1.00 84.81 214 GLU A CA 1
ATOM 1641 C C . GLU A 1 214 ? -1.039 12.995 18.061 1.00 84.81 214 GLU A C 1
ATOM 1643 O O . GLU A 1 214 ? 0.024 13.019 18.691 1.00 84.81 214 GLU A O 1
ATOM 1648 N N . LYS A 1 215 ? -2.206 13.369 18.601 1.00 85.81 215 LYS A N 1
ATOM 1649 C CA . LYS A 1 215 ? -2.340 13.767 20.010 1.00 85.81 215 LYS A CA 1
ATOM 1650 C C . LYS A 1 215 ? -2.003 12.608 20.940 1.00 85.81 215 LYS A C 1
ATOM 1652 O O . LYS A 1 215 ? -1.266 12.796 21.901 1.00 85.81 215 LYS A O 1
ATOM 1657 N N . ALA A 1 216 ? -2.492 11.413 20.629 1.00 86.19 216 ALA A N 1
ATOM 1658 C CA . ALA A 1 216 ? -2.248 10.212 21.411 1.00 86.19 216 ALA A CA 1
ATOM 1659 C C . ALA A 1 216 ? -0.766 9.808 21.446 1.00 86.19 216 ALA A C 1
ATOM 1661 O O . ALA A 1 216 ? -0.241 9.493 22.507 1.00 86.19 216 ALA A O 1
ATOM 1662 N N . GLY A 1 217 ? -0.068 9.856 20.309 1.00 85.19 217 GLY A N 1
ATOM 1663 C CA . GLY A 1 217 ? 1.339 9.452 20.210 1.00 85.19 217 GLY A CA 1
ATOM 1664 C C . GLY A 1 217 ? 2.343 10.430 20.836 1.00 85.19 217 GLY A C 1
ATOM 1665 O O . GLY A 1 217 ? 3.536 10.128 20.871 1.00 85.19 217 GLY A O 1
ATOM 1666 N N . LYS A 1 218 ? 1.889 11.611 21.277 1.00 82.62 218 LYS A N 1
ATOM 1667 C CA . LYS A 1 218 ? 2.700 12.639 21.958 1.00 82.62 218 LYS A CA 1
ATOM 1668 C C . LYS A 1 218 ? 2.184 12.975 23.363 1.00 82.62 218 LYS A C 1
ATOM 1670 O O . LYS A 1 218 ? 2.810 13.773 24.061 1.00 82.62 218 LYS A O 1
ATOM 1675 N N . GLY A 1 219 ? 1.014 12.457 23.724 1.00 80.88 219 GLY A N 1
ATOM 1676 C CA . GLY A 1 219 ? 0.235 12.899 24.871 1.00 80.88 219 GLY A CA 1
ATOM 1677 C C . GLY A 1 219 ? 0.673 12.246 26.174 1.00 80.88 219 GLY A C 1
ATOM 1678 O O . GLY A 1 219 ? 1.090 11.093 26.212 1.00 80.88 219 GLY A O 1
ATOM 1679 N N . SER A 1 220 ? 0.524 12.980 27.271 1.00 85.94 220 SER A N 1
ATOM 1680 C CA . SER A 1 220 ? 0.611 12.435 28.622 1.00 85.94 220 SER A CA 1
ATOM 1681 C C . SER A 1 220 ? -0.561 11.496 28.932 1.00 85.94 220 SER A C 1
ATOM 1683 O O . SER A 1 220 ? -1.559 11.437 28.214 1.00 85.94 220 SER A O 1
ATOM 1685 N N . ILE A 1 221 ? -0.492 10.797 30.065 1.00 84.19 221 ILE A N 1
ATOM 1686 C CA . ILE A 1 221 ? -1.589 9.945 30.543 1.00 84.19 221 ILE A CA 1
ATOM 1687 C C . ILE A 1 221 ? -2.917 10.714 30.674 1.00 84.19 221 ILE A C 1
ATOM 1689 O O . ILE A 1 221 ? -3.970 10.193 30.315 1.00 84.19 221 ILE A O 1
ATOM 1693 N N . THR A 1 222 ? -2.864 11.976 31.112 1.00 85.88 222 THR A N 1
ATOM 1694 C CA . THR A 1 222 ? -4.032 12.862 31.215 1.00 85.88 222 THR A CA 1
ATOM 1695 C C . THR A 1 222 ? -4.588 13.216 29.838 1.00 85.88 222 THR A C 1
ATOM 1697 O O . THR A 1 222 ? -5.807 13.268 29.665 1.00 85.88 222 THR A O 1
ATOM 1700 N N . ASP A 1 223 ? -3.714 13.412 28.847 1.00 86.81 223 ASP A N 1
ATOM 1701 C CA . ASP A 1 223 ? -4.128 13.687 27.469 1.00 86.81 223 ASP A CA 1
ATOM 1702 C C . ASP A 1 223 ? -4.842 12.475 26.868 1.00 86.81 223 ASP A C 1
ATOM 1704 O O . ASP A 1 223 ? -5.923 12.635 26.307 1.00 86.81 223 ASP A O 1
ATOM 1708 N N . LEU A 1 224 ? -4.299 11.264 27.060 1.00 85.69 224 LEU A N 1
ATOM 1709 C CA . LEU A 1 224 ? -4.908 10.007 26.605 1.00 85.69 224 LEU A CA 1
ATOM 1710 C C . LEU A 1 224 ? -6.297 9.784 27.216 1.00 85.69 224 LEU A C 1
ATOM 1712 O O . LEU A 1 224 ? -7.225 9.416 26.501 1.00 85.69 224 LEU A O 1
ATOM 1716 N N . ILE A 1 225 ? -6.462 10.034 28.518 1.00 86.56 225 ILE A N 1
ATOM 1717 C CA . ILE A 1 225 ? -7.770 9.925 29.187 1.00 86.56 225 ILE A CA 1
ATOM 1718 C C . ILE A 1 225 ? -8.759 10.942 28.600 1.00 86.56 225 ILE A C 1
ATOM 1720 O O . ILE A 1 225 ? -9.916 10.611 28.343 1.00 86.56 225 ILE A O 1
ATOM 1724 N N . SER A 1 226 ? -8.293 12.159 28.315 1.00 87.06 226 SER A N 1
ATOM 1725 C CA . SER A 1 226 ? -9.116 13.231 27.738 1.00 87.06 226 SER A CA 1
ATOM 1726 C C . SER A 1 226 ? -9.538 12.964 26.285 1.00 87.06 226 SER A C 1
ATOM 1728 O O . SER A 1 226 ? -10.464 13.608 25.785 1.00 87.06 226 SER A O 1
ATOM 1730 N N . LEU A 1 227 ? -8.909 12.004 25.591 1.00 88.50 227 LEU A N 1
ATOM 1731 C CA . LEU A 1 227 ? -9.315 11.613 24.237 1.00 88.50 227 LEU A CA 1
ATOM 1732 C C . LEU A 1 227 ? -10.721 11.011 24.198 1.00 88.50 227 LEU A C 1
ATOM 1734 O O . LEU A 1 227 ? -11.390 11.136 23.175 1.00 88.50 227 LEU A O 1
ATOM 1738 N N . VAL A 1 228 ? -11.198 10.409 25.293 1.00 88.62 228 VAL A N 1
ATOM 1739 C CA . VAL A 1 228 ? -12.566 9.870 25.374 1.00 88.62 228 VAL A CA 1
ATOM 1740 C C . VAL A 1 228 ? -13.596 10.972 25.121 1.00 88.62 228 VAL A C 1
ATOM 1742 O O . VAL A 1 228 ? -14.498 10.803 24.300 1.00 88.62 228 VAL A O 1
ATOM 1745 N N . ASP A 1 229 ? -13.425 12.130 25.758 1.00 88.75 229 ASP A N 1
ATOM 1746 C CA . ASP A 1 229 ? -14.310 13.280 25.560 1.00 88.75 229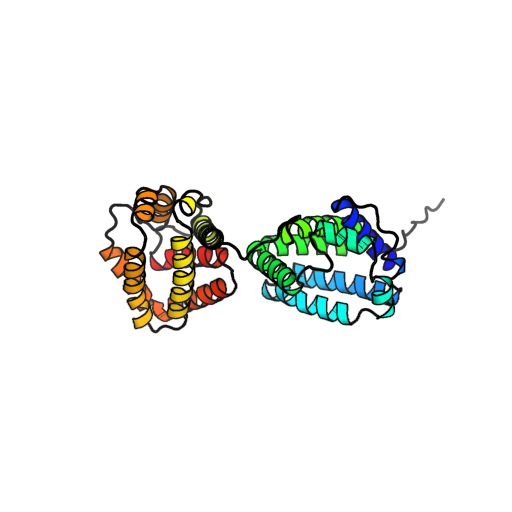 ASP A CA 1
ATOM 1747 C C . ASP A 1 229 ? -14.199 13.846 24.144 1.00 88.75 229 ASP A C 1
ATOM 1749 O O . ASP A 1 229 ? -15.193 14.291 23.568 1.00 88.75 229 ASP A O 1
ATOM 1753 N N . LEU A 1 230 ? -12.996 13.824 23.565 1.00 90.94 230 LEU A N 1
ATOM 1754 C CA . LEU A 1 230 ? -12.771 14.261 22.191 1.00 90.94 230 LEU A CA 1
ATOM 1755 C C . LEU A 1 230 ? -13.503 13.349 21.188 1.00 90.94 230 LEU A C 1
ATOM 1757 O O . LEU A 1 230 ? -14.159 13.856 20.280 1.00 90.94 230 LEU A O 1
ATOM 1761 N N . ILE A 1 231 ? -13.448 12.029 21.387 1.00 92.06 231 ILE A N 1
ATOM 1762 C CA . ILE A 1 231 ? -14.163 11.033 20.574 1.00 92.06 231 ILE A CA 1
ATOM 1763 C C . ILE A 1 231 ? -15.679 11.203 20.711 1.00 92.06 231 ILE A C 1
ATOM 1765 O O . ILE A 1 231 ? -16.376 11.230 19.699 1.00 92.06 231 ILE A O 1
ATOM 1769 N N . LYS A 1 232 ? -16.199 11.386 21.933 1.00 91.38 232 LYS A N 1
ATOM 1770 C CA . LYS A 1 232 ? -17.633 11.640 22.165 1.00 91.38 232 LYS A CA 1
ATOM 1771 C C . LYS A 1 232 ? -18.111 12.894 21.433 1.00 91.38 232 LYS A C 1
ATOM 1773 O O . LYS A 1 232 ? -19.061 12.828 20.660 1.00 91.38 232 LYS A O 1
ATOM 1778 N N . LYS A 1 233 ? -17.387 14.010 21.588 1.00 91.88 233 LYS A N 1
ATOM 1779 C CA . LYS A 1 233 ? -17.692 15.275 20.897 1.00 91.88 233 LYS A CA 1
ATOM 1780 C C . LYS A 1 233 ? -17.637 15.155 19.379 1.00 91.88 233 LYS A C 1
ATOM 1782 O O . LYS A 1 233 ? -18.349 15.882 18.692 1.00 91.88 233 LYS A O 1
ATOM 1787 N N . PHE A 1 234 ? -16.773 14.295 18.845 1.00 92.00 234 PHE A N 1
ATOM 1788 C CA . PHE A 1 234 ? -16.761 14.003 17.417 1.00 92.00 234 PHE A CA 1
ATOM 1789 C C . PHE A 1 234 ? -17.984 13.166 17.010 1.00 92.00 234 PHE A C 1
ATOM 1791 O O . PHE A 1 234 ? -18.650 13.501 16.037 1.00 92.00 234 PHE A O 1
ATOM 1798 N N . GLY A 1 235 ? -18.344 12.139 17.787 1.00 91.00 235 GLY A N 1
ATOM 1799 C CA . GLY A 1 235 ? -19.555 11.337 17.566 1.00 91.00 235 GLY A CA 1
ATOM 1800 C C . GLY A 1 235 ? -20.846 12.166 17.559 1.00 91.00 235 GLY A C 1
ATOM 1801 O O . GLY A 1 235 ? -21.751 11.919 16.757 1.00 91.00 235 GLY A O 1
ATOM 1802 N N . ASP A 1 236 ? -20.916 13.215 18.378 1.00 93.12 236 ASP A N 1
ATOM 1803 C CA . ASP A 1 236 ? -22.033 14.167 18.373 1.00 93.12 236 ASP A CA 1
ATOM 1804 C C . ASP A 1 236 ? -22.142 14.953 17.054 1.00 93.12 236 ASP A C 1
ATOM 1806 O O . ASP A 1 236 ? -23.248 15.305 16.647 1.00 93.12 236 ASP A O 1
ATOM 1810 N N . GLN A 1 237 ? -21.026 15.172 16.349 1.00 92.50 237 GLN A N 1
ATOM 1811 C CA . GLN A 1 237 ? -20.974 15.889 15.067 1.00 92.50 237 GLN A CA 1
ATOM 1812 C C . GLN A 1 237 ? -21.338 15.021 13.856 1.00 92.50 237 GLN A C 1
ATOM 1814 O O . GLN A 1 237 ? -21.533 15.563 12.766 1.00 92.50 237 GLN A O 1
ATOM 1819 N N . ILE A 1 238 ? -21.428 13.697 14.019 1.00 93.56 238 ILE A N 1
ATOM 1820 C CA . ILE A 1 238 ? -21.830 12.798 12.932 1.00 93.56 238 ILE A CA 1
ATOM 1821 C C . ILE A 1 238 ? -23.304 13.076 12.574 1.00 93.56 238 ILE A C 1
ATOM 1823 O O . ILE A 1 238 ? -24.149 13.076 13.482 1.00 93.56 238 ILE A O 1
ATOM 1827 N N . PRO A 1 239 ? -23.639 13.294 11.283 1.00 95.38 239 PRO A N 1
ATOM 1828 C CA . PRO A 1 239 ? -25.010 13.556 10.854 1.00 95.38 239 PRO A CA 1
ATOM 1829 C C . PRO A 1 239 ? -25.982 12.447 11.261 1.00 95.38 239 PRO A C 1
ATOM 1831 O O . PRO A 1 239 ? -25.643 11.263 11.220 1.00 95.38 239 PRO A O 1
ATOM 1834 N N . GLN A 1 240 ? -27.222 12.821 11.593 1.00 95.69 240 GLN A N 1
ATOM 1835 C CA . GLN A 1 240 ? -28.244 11.850 11.997 1.00 95.69 240 GLN A CA 1
ATOM 1836 C C . GLN A 1 240 ? -28.530 10.820 10.896 1.00 95.69 240 GLN A C 1
ATOM 1838 O O . GLN A 1 240 ? -28.691 9.652 11.204 1.00 95.69 240 GLN A O 1
ATOM 1843 N N . SER A 1 241 ? -28.479 11.209 9.619 1.00 95.38 241 SER A N 1
ATOM 1844 C CA . SER A 1 241 ? -28.639 10.279 8.492 1.00 95.38 241 SER A CA 1
ATOM 1845 C C . SER A 1 241 ? -27.596 9.158 8.477 1.00 95.38 241 SER A C 1
ATOM 1847 O O . SER A 1 241 ? -27.926 8.019 8.158 1.00 95.38 241 SER A O 1
ATOM 1849 N N . VAL A 1 242 ? -26.346 9.463 8.840 1.00 96.00 242 VAL A N 1
ATOM 1850 C CA . VAL A 1 242 ? -25.275 8.462 8.951 1.00 96.00 242 VAL A CA 1
ATOM 1851 C C . VAL A 1 242 ? -25.525 7.572 10.168 1.00 96.00 242 VAL A C 1
ATOM 1853 O O . VAL A 1 242 ? -25.399 6.355 10.067 1.00 96.00 242 VAL A O 1
ATOM 1856 N N . LYS A 1 243 ? -25.939 8.158 11.301 1.00 95.00 243 LYS A N 1
ATOM 1857 C CA . LYS A 1 243 ? -26.305 7.408 12.517 1.00 95.00 243 LYS A CA 1
ATOM 1858 C C . LYS A 1 243 ? -27.447 6.428 12.251 1.00 95.00 243 LYS A C 1
ATOM 1860 O O . LYS A 1 243 ? -27.314 5.261 12.587 1.00 95.00 243 LYS A O 1
ATOM 1865 N N . ASP A 1 244 ? -28.510 6.885 11.597 1.00 96.62 244 ASP A N 1
ATOM 1866 C CA . ASP A 1 244 ? -29.681 6.075 11.259 1.00 96.62 244 ASP A CA 1
ATOM 1867 C C . ASP A 1 244 ? -29.329 4.952 10.270 1.00 96.62 244 ASP A C 1
ATOM 1869 O O . ASP A 1 244 ? -29.854 3.851 10.380 1.00 96.62 244 ASP A O 1
ATOM 1873 N N . CYS A 1 245 ? -28.418 5.198 9.320 1.00 96.62 245 CYS A N 1
ATOM 1874 C CA . CYS A 1 245 ? -27.954 4.166 8.385 1.00 96.62 245 CYS A CA 1
ATOM 1875 C C . CYS A 1 245 ? -27.108 3.085 9.074 1.00 96.62 245 CYS A C 1
ATOM 1877 O O . CYS A 1 245 ? -27.180 1.909 8.717 1.00 96.62 245 CYS A O 1
ATOM 1879 N N . LEU A 1 246 ? -26.297 3.479 10.060 1.00 95.12 246 LEU A N 1
ATOM 1880 C CA . LEU A 1 246 ? -25.454 2.565 10.831 1.00 95.12 246 LEU A CA 1
ATOM 1881 C C . LEU A 1 246 ? -26.209 1.862 11.969 1.00 95.12 246 LEU A C 1
ATOM 1883 O O . LEU A 1 246 ? -25.689 0.889 12.523 1.00 95.12 246 LEU A O 1
ATOM 188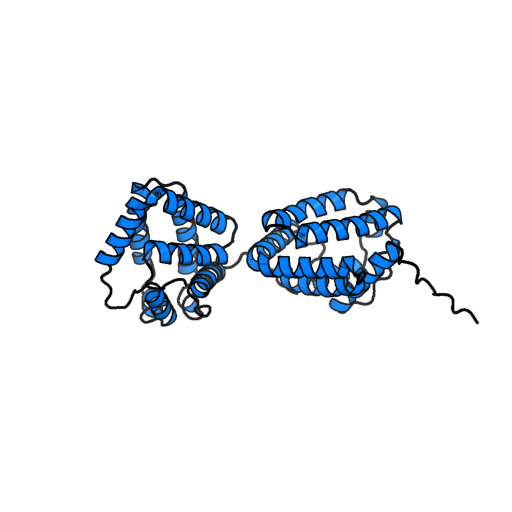7 N N . ASP A 1 247 ? -27.408 2.323 12.321 1.00 93.44 247 ASP A N 1
ATOM 1888 C CA . ASP A 1 247 ? -28.219 1.711 13.367 1.00 93.44 247 ASP A CA 1
ATOM 1889 C C . ASP A 1 247 ? -28.599 0.270 12.995 1.00 93.44 247 ASP A C 1
ATOM 1891 O O . ASP A 1 247 ? -29.044 -0.029 11.885 1.00 93.44 247 ASP A O 1
ATOM 1895 N N . GLY A 1 248 ? -28.362 -0.664 13.916 1.00 90.44 248 GLY A N 1
ATOM 1896 C CA . GLY A 1 248 ? -28.565 -2.095 13.669 1.00 90.44 248 GLY A CA 1
ATOM 1897 C C . GLY A 1 248 ? -27.663 -2.713 12.586 1.00 90.44 248 GLY A C 1
ATOM 1898 O O . GLY A 1 248 ? -27.953 -3.823 12.124 1.00 90.44 248 GLY A O 1
ATOM 1899 N N . ASN A 1 249 ? -26.581 -2.038 12.172 1.00 95.44 249 ASN A N 1
ATOM 1900 C CA . ASN A 1 249 ? -25.648 -2.565 11.179 1.00 95.44 249 ASN A CA 1
ATOM 1901 C C . ASN A 1 249 ? -25.003 -3.885 11.656 1.00 95.44 249 ASN A C 1
ATOM 1903 O O . ASN A 1 249 ? -24.348 -3.950 12.699 1.00 95.44 249 ASN A O 1
ATOM 1907 N N . LYS A 1 250 ? -25.167 -4.949 10.860 1.00 95.69 250 LYS A N 1
ATOM 1908 C CA . LYS A 1 250 ? -24.734 -6.311 11.218 1.00 95.69 250 LYS A CA 1
ATOM 1909 C C . LYS A 1 250 ? -23.223 -6.499 11.262 1.00 95.69 250 LYS A C 1
ATOM 1911 O O . LYS A 1 250 ? -22.750 -7.349 12.012 1.00 95.69 250 LYS A O 1
ATOM 1916 N N . GLU A 1 251 ? -22.471 -5.719 10.495 1.00 96.31 251 GLU A N 1
ATOM 1917 C CA . GLU A 1 251 ? -21.009 -5.768 10.513 1.00 96.31 251 GLU A CA 1
ATOM 1918 C C . GLU A 1 251 ? -20.474 -5.161 11.815 1.00 96.31 251 GLU A C 1
ATOM 1920 O O . GLU A 1 251 ? -19.610 -5.764 12.454 1.00 96.31 251 GLU A O 1
ATOM 1925 N N . PHE A 1 252 ? -21.046 -4.043 12.279 1.00 93.50 252 PHE A N 1
ATOM 1926 C CA . PHE A 1 252 ? -20.715 -3.488 13.595 1.00 93.50 252 PHE A CA 1
ATOM 1927 C C . PHE A 1 252 ? -21.172 -4.374 14.757 1.00 93.50 252 PHE A C 1
ATOM 1929 O O . PHE A 1 252 ? -20.421 -4.525 15.719 1.00 93.50 252 PHE A O 1
ATOM 1936 N N . GLU A 1 253 ? -22.348 -5.003 14.670 1.00 94.31 253 GLU A N 1
ATOM 1937 C CA . GLU A 1 253 ? -22.801 -5.974 15.676 1.00 94.31 253 GLU A CA 1
ATOM 1938 C C . GLU A 1 253 ? -21.821 -7.158 15.776 1.00 94.31 253 GLU A C 1
ATOM 1940 O O . GLU A 1 253 ? -21.362 -7.505 16.865 1.00 94.31 253 GLU A O 1
ATOM 1945 N N . ALA A 1 254 ? -21.423 -7.737 14.637 1.00 95.12 254 ALA A N 1
ATOM 1946 C CA . ALA A 1 254 ? -20.461 -8.837 14.593 1.00 95.12 254 ALA A CA 1
ATOM 1947 C C . ALA A 1 254 ? -19.085 -8.439 15.149 1.00 95.12 254 ALA A C 1
ATOM 1949 O O . ALA A 1 254 ? -18.463 -9.220 15.873 1.00 95.12 254 ALA A O 1
ATOM 1950 N N . LEU A 1 255 ? -18.620 -7.226 14.839 1.00 94.81 255 LEU A N 1
ATOM 1951 C CA . LEU A 1 255 ? -17.387 -6.673 15.389 1.00 94.81 255 LEU A CA 1
ATOM 1952 C C . LEU A 1 255 ? -17.484 -6.474 16.906 1.00 94.81 255 LEU A C 1
ATOM 1954 O O . LEU A 1 255 ? -16.583 -6.891 17.629 1.00 94.81 255 LEU A O 1
ATOM 1958 N N . GLY A 1 256 ? -18.576 -5.886 17.401 1.00 92.44 256 GLY A N 1
ATOM 1959 C CA . GLY A 1 256 ? -18.812 -5.690 18.832 1.00 92.44 256 GLY A CA 1
ATOM 1960 C C . GLY A 1 256 ? -18.705 -7.004 19.604 1.00 92.44 256 GLY A C 1
ATOM 1961 O O . GLY A 1 256 ? -17.964 -7.091 20.586 1.00 92.44 256 GLY A O 1
ATOM 1962 N N . LEU A 1 257 ? -19.330 -8.068 19.091 1.00 93.44 257 LEU A N 1
ATOM 1963 C CA . LEU A 1 257 ? -19.292 -9.395 19.707 1.00 93.44 257 LEU A CA 1
ATOM 1964 C C . LEU A 1 257 ? -17.867 -9.956 19.840 1.00 93.44 257 LEU A C 1
ATOM 1966 O O . LEU A 1 257 ? -17.578 -10.658 20.811 1.00 93.44 257 LEU A O 1
ATOM 1970 N N . LYS A 1 258 ? -16.941 -9.616 18.932 1.00 93.88 258 LYS A N 1
ATOM 1971 C CA . LYS A 1 258 ? -15.522 -10.021 19.032 1.00 93.88 258 LYS A CA 1
ATOM 1972 C C . LYS A 1 258 ? -14.787 -9.366 20.198 1.00 93.88 258 LYS A C 1
ATOM 1974 O O . LYS A 1 258 ? -13.806 -9.921 20.694 1.00 93.88 258 LYS A O 1
ATOM 1979 N N . TYR A 1 259 ? -15.291 -8.234 20.672 1.00 90.38 259 TYR A N 1
ATOM 1980 C CA . TYR A 1 259 ? -14.814 -7.543 21.866 1.00 90.38 259 TYR A CA 1
ATOM 1981 C C . TYR A 1 259 ? -15.677 -7.812 23.105 1.00 90.38 259 TYR A C 1
ATOM 1983 O O . TYR A 1 259 ? -15.432 -7.220 24.156 1.00 90.38 259 TYR A O 1
ATOM 1991 N N . GLY A 1 260 ? -16.664 -8.711 23.009 1.00 89.06 260 GLY A N 1
ATOM 1992 C CA . GLY A 1 260 ? -17.620 -8.972 24.086 1.00 89.06 260 GLY A CA 1
ATOM 1993 C C . GLY A 1 260 ? -18.566 -7.797 24.345 1.00 89.06 260 GLY A C 1
ATOM 1994 O O . GLY A 1 260 ? -18.989 -7.608 25.481 1.00 89.06 260 GLY A O 1
ATOM 1995 N N . ILE A 1 261 ? -18.845 -6.998 23.312 1.00 91.00 261 ILE A N 1
ATOM 1996 C CA . ILE A 1 261 ? -19.754 -5.852 23.344 1.00 91.00 261 ILE A CA 1
ATOM 1997 C C . ILE A 1 261 ? -21.018 -6.216 22.566 1.00 91.00 261 ILE A C 1
ATOM 1999 O O . ILE A 1 261 ? -20.960 -6.668 21.425 1.00 91.00 261 ILE A O 1
ATOM 2003 N N . ASP A 1 262 ? -22.164 -5.988 23.185 1.00 90.12 262 ASP A N 1
ATOM 2004 C CA . ASP A 1 262 ? -23.491 -6.152 22.603 1.00 90.12 262 ASP A CA 1
ATOM 2005 C C . ASP A 1 262 ? -24.403 -4.972 22.986 1.00 90.12 262 ASP A C 1
ATOM 2007 O O . ASP A 1 262 ? -23.996 -4.041 23.685 1.00 90.12 262 ASP A O 1
ATOM 2011 N N . ASN A 1 263 ? -25.669 -5.030 22.568 1.00 86.56 263 ASN A N 1
ATOM 2012 C CA . ASN A 1 263 ? -26.657 -3.982 22.847 1.00 86.56 263 ASN A CA 1
ATOM 2013 C C . ASN A 1 263 ? -27.032 -3.841 24.336 1.00 86.56 263 ASN A C 1
ATOM 2015 O O . ASN A 1 263 ? -27.719 -2.889 24.698 1.00 86.56 263 ASN A O 1
ATOM 2019 N N . ASN A 1 264 ? -26.608 -4.769 25.199 1.00 88.44 264 ASN A N 1
ATOM 2020 C CA . ASN A 1 264 ? -26.858 -4.733 26.642 1.00 88.44 264 ASN A CA 1
ATOM 2021 C C . ASN A 1 264 ? -25.616 -4.308 27.437 1.00 88.44 264 ASN A C 1
ATOM 2023 O O . ASN A 1 264 ? -25.659 -4.236 28.668 1.00 88.44 264 ASN A O 1
ATOM 2027 N N . THR A 1 265 ? -24.498 -4.054 26.758 1.00 90.00 265 THR A N 1
ATOM 2028 C CA . THR A 1 265 ? -23.234 -3.705 27.397 1.00 90.00 265 THR A CA 1
ATOM 2029 C C . THR A 1 265 ? -23.307 -2.298 27.987 1.00 90.00 265 THR A C 1
ATOM 2031 O O . THR A 1 265 ? -23.586 -1.325 27.289 1.00 90.00 265 THR A O 1
ATOM 2034 N N . ASP A 1 266 ? -23.018 -2.174 29.285 1.00 90.38 266 ASP A N 1
ATOM 2035 C CA . ASP A 1 266 ? -22.956 -0.882 29.973 1.00 90.38 266 ASP A CA 1
ATOM 2036 C C . ASP A 1 266 ? -21.758 -0.064 29.461 1.00 90.38 266 ASP A C 1
ATOM 2038 O O . ASP A 1 266 ? -20.594 -0.345 29.774 1.00 90.38 266 ASP A O 1
ATOM 2042 N N . SER A 1 267 ? -22.052 0.977 28.682 1.00 87.56 267 SER A N 1
ATOM 2043 C CA . SER A 1 267 ? -21.050 1.869 28.098 1.00 87.56 267 SER A CA 1
ATOM 2044 C C . SER A 1 267 ? -20.214 2.599 29.155 1.00 87.56 267 SER A C 1
ATOM 2046 O O . SER A 1 267 ? -19.023 2.825 28.935 1.00 87.56 267 SER A O 1
ATOM 2048 N N . SER A 1 268 ? -20.775 2.895 30.335 1.00 88.94 268 SER A N 1
ATOM 2049 C CA . SER A 1 268 ? -20.030 3.508 31.441 1.00 88.94 268 SER A CA 1
ATOM 2050 C C . SER A 1 268 ? -19.038 2.526 32.059 1.00 88.94 268 SER A C 1
ATOM 2052 O O . SER A 1 268 ? -17.912 2.902 32.400 1.00 88.94 268 SER A O 1
ATOM 2054 N N . ALA A 1 269 ? -19.427 1.256 32.195 1.00 88.25 269 ALA A N 1
ATOM 2055 C CA . ALA A 1 269 ? -18.527 0.209 32.669 1.00 88.25 269 ALA A CA 1
ATOM 2056 C C . ALA A 1 269 ? -17.386 -0.047 31.669 1.00 88.25 269 ALA A C 1
ATOM 2058 O O . ALA A 1 269 ? -16.227 -0.172 32.079 1.00 88.25 269 ALA A O 1
ATOM 2059 N N . LEU A 1 270 ? -17.693 -0.059 30.368 1.00 88.94 270 LEU A N 1
ATOM 2060 C CA . LEU A 1 270 ? -16.706 -0.199 29.297 1.00 88.94 270 LEU A CA 1
ATOM 2061 C C . LEU A 1 270 ? -15.695 0.956 29.301 1.00 88.94 270 LEU A C 1
ATOM 2063 O O . LEU A 1 270 ? -14.488 0.721 29.293 1.00 88.94 270 LEU A O 1
ATOM 2067 N N . GLU A 1 271 ? -16.174 2.197 29.388 1.00 90.19 271 GLU A N 1
ATOM 2068 C CA . GLU A 1 271 ? -15.328 3.390 29.458 1.00 90.19 271 GLU A CA 1
ATOM 2069 C C . GLU A 1 271 ? -14.382 3.346 30.664 1.00 90.19 271 GLU A C 1
ATOM 2071 O O . GLU A 1 271 ? -13.173 3.531 30.517 1.00 90.19 271 GLU A O 1
ATOM 2076 N N . LYS A 1 272 ? -14.899 3.009 31.854 1.00 89.25 272 LYS A N 1
ATOM 2077 C CA . LYS A 1 272 ? -14.074 2.851 33.063 1.00 89.25 272 LYS A CA 1
ATOM 2078 C C . LYS A 1 272 ? -13.007 1.773 32.894 1.00 89.25 272 LYS A C 1
ATOM 2080 O O . LYS A 1 272 ? -11.881 1.966 33.349 1.00 89.25 272 LYS A O 1
ATOM 2085 N N . LYS A 1 273 ? -13.336 0.657 32.237 1.00 89.50 273 LYS A N 1
ATOM 2086 C CA . LYS A 1 273 ? -12.388 -0.429 31.955 1.00 89.50 273 LYS A CA 1
ATOM 2087 C C . LYS A 1 273 ? -11.260 0.036 31.035 1.00 89.50 273 LYS A C 1
ATOM 2089 O O . LYS A 1 273 ? -10.095 -0.211 31.344 1.00 89.50 273 LYS A O 1
ATOM 2094 N N . VAL A 1 274 ? -11.590 0.748 29.956 1.00 89.88 274 VAL A N 1
ATOM 2095 C CA . VAL A 1 274 ? -10.597 1.333 29.042 1.00 89.88 274 VAL A CA 1
ATOM 2096 C C . VAL A 1 274 ? -9.700 2.322 29.790 1.00 89.88 274 VAL A C 1
ATOM 2098 O O . VAL A 1 274 ? -8.481 2.178 29.744 1.00 89.88 274 VAL A O 1
ATOM 2101 N N . ILE A 1 275 ? -10.272 3.265 30.549 1.00 89.81 275 ILE A N 1
ATOM 2102 C CA . ILE A 1 275 ? -9.507 4.258 31.326 1.00 89.81 275 ILE A CA 1
ATOM 2103 C C . ILE A 1 275 ? -8.577 3.580 32.337 1.00 89.81 275 ILE A C 1
ATOM 2105 O O . ILE A 1 275 ? -7.411 3.963 32.458 1.00 89.81 275 ILE A O 1
ATOM 2109 N N . ALA A 1 276 ? -9.064 2.563 33.050 1.00 90.81 276 ALA A N 1
ATOM 2110 C CA . ALA A 1 276 ? -8.261 1.815 34.009 1.00 90.81 276 ALA A CA 1
ATOM 2111 C C . ALA A 1 276 ? -7.077 1.117 33.325 1.00 90.81 276 ALA A C 1
ATOM 2113 O O . ALA A 1 276 ? -5.946 1.229 33.800 1.00 90.81 276 ALA A O 1
ATOM 2114 N N . TYR A 1 277 ? -7.307 0.458 32.184 1.00 90.94 277 TYR A N 1
ATOM 2115 C CA . TYR A 1 277 ? -6.241 -0.197 31.426 1.00 90.94 277 TYR A CA 1
ATOM 2116 C C . TYR A 1 277 ? -5.210 0.810 30.912 1.00 90.94 277 TYR A C 1
ATOM 2118 O O . TYR A 1 277 ? -4.013 0.613 31.106 1.00 90.94 277 TYR A O 1
ATOM 2126 N N . VAL A 1 278 ? -5.658 1.913 30.304 1.00 89.38 278 VAL A N 1
ATOM 2127 C CA . VAL A 1 278 ? -4.775 2.983 29.810 1.00 89.38 278 VAL A CA 1
ATOM 2128 C C . VAL A 1 278 ? -3.946 3.572 30.948 1.00 89.38 278 VAL A C 1
ATOM 2130 O O . VAL A 1 278 ? -2.759 3.829 30.770 1.00 89.38 278 VAL A O 1
ATOM 2133 N N . THR A 1 279 ? -4.539 3.730 32.132 1.00 89.25 279 THR A N 1
ATOM 2134 C CA . THR A 1 279 ? -3.842 4.272 33.302 1.00 89.25 279 THR A CA 1
ATOM 2135 C C . THR A 1 279 ? -2.761 3.312 33.810 1.00 89.25 279 THR A C 1
ATOM 2137 O O . THR A 1 279 ? -1.639 3.726 34.092 1.00 89.25 279 THR A O 1
ATOM 2140 N N . LEU A 1 280 ? -3.077 2.017 33.901 1.00 92.06 280 LEU A N 1
ATOM 2141 C CA . LEU A 1 280 ? -2.153 0.987 34.390 1.00 92.06 280 LEU A CA 1
ATOM 2142 C C . LEU A 1 280 ? -1.049 0.642 33.379 1.00 92.06 280 LEU A C 1
ATOM 2144 O O . LEU A 1 280 ? 0.075 0.339 33.774 1.00 92.06 280 LEU A O 1
ATOM 2148 N N . HIS A 1 281 ? -1.354 0.705 32.083 1.00 91.50 281 HIS A N 1
ATOM 2149 C CA . HIS A 1 281 ? -0.470 0.285 30.992 1.00 91.50 281 HIS A CA 1
ATOM 2150 C C . HIS A 1 281 ? -0.043 1.449 30.090 1.00 91.50 281 HIS A C 1
ATOM 2152 O O . HIS A 1 281 ? 0.238 1.251 28.907 1.00 91.50 281 HIS A O 1
ATOM 2158 N N . TYR A 1 282 ? 0.035 2.659 30.652 1.00 88.56 282 TYR A N 1
ATOM 2159 C CA . TYR A 1 282 ? 0.267 3.903 29.914 1.00 88.56 282 TYR A CA 1
ATOM 2160 C C . TYR A 1 282 ? 1.418 3.819 28.907 1.00 88.56 282 TYR A C 1
ATOM 2162 O O . TYR A 1 282 ? 1.213 4.113 27.736 1.00 88.56 282 TYR A O 1
ATOM 2170 N N . LEU A 1 283 ? 2.614 3.384 29.324 1.00 89.75 283 LEU A N 1
ATOM 2171 C CA . LEU A 1 283 ? 3.784 3.353 28.435 1.00 89.75 283 LEU A CA 1
ATOM 2172 C C . LEU A 1 283 ? 3.576 2.431 27.229 1.00 89.75 283 LEU A C 1
ATOM 2174 O O . LEU A 1 283 ? 3.982 2.758 26.116 1.00 89.75 283 LEU A O 1
ATOM 2178 N N . THR A 1 284 ? 2.923 1.291 27.446 1.00 92.50 284 THR A N 1
ATOM 2179 C CA . THR A 1 284 ? 2.614 0.330 26.388 1.00 92.50 284 THR A CA 1
ATOM 2180 C C . THR A 1 284 ? 1.576 0.897 25.426 1.00 92.50 284 THR A C 1
ATOM 2182 O O . THR A 1 284 ? 1.794 0.875 24.218 1.00 92.50 284 THR A O 1
ATOM 2185 N N . VAL A 1 285 ? 0.486 1.459 25.952 1.00 91.88 285 VAL A N 1
ATOM 2186 C CA . VAL A 1 285 ? -0.578 2.064 25.140 1.00 91.88 285 VAL A CA 1
ATOM 2187 C C . VAL A 1 285 ? -0.063 3.277 24.361 1.00 91.88 285 VAL A C 1
ATOM 2189 O O . VAL A 1 285 ? -0.350 3.411 23.176 1.00 91.88 285 VAL A O 1
ATOM 2192 N N . HIS A 1 286 ? 0.742 4.133 24.991 1.00 88.31 286 HIS A N 1
ATOM 2193 C CA . HIS A 1 286 ? 1.381 5.272 24.337 1.00 88.31 286 HIS A CA 1
ATOM 2194 C C . HIS A 1 286 ? 2.306 4.817 23.198 1.00 88.31 286 HIS A C 1
ATOM 2196 O O . HIS A 1 286 ? 2.288 5.405 22.119 1.00 88.31 286 HIS A O 1
ATOM 2202 N N . GLY A 1 287 ? 3.078 3.741 23.405 1.00 87.69 287 GLY A N 1
ATOM 2203 C CA . GLY A 1 287 ? 3.882 3.117 22.351 1.00 87.69 287 GLY A CA 1
ATOM 2204 C C . GLY A 1 287 ? 3.033 2.669 21.160 1.00 87.69 287 GLY A C 1
ATOM 2205 O O . GLY A 1 287 ? 3.305 3.075 20.033 1.00 87.69 287 GLY A O 1
ATOM 2206 N N . TRP A 1 288 ? 1.953 1.925 21.418 1.00 94.75 288 TRP A N 1
ATOM 2207 C CA . TRP A 1 288 ? 1.015 1.477 20.384 1.00 94.75 288 TRP A CA 1
ATOM 2208 C C . TRP A 1 288 ? 0.410 2.638 19.593 1.00 94.75 288 TRP A C 1
ATOM 2210 O O . TRP A 1 288 ? 0.442 2.624 18.368 1.00 94.75 288 TRP A O 1
ATOM 2220 N N . LEU A 1 289 ? -0.096 3.670 20.272 1.00 92.69 289 LEU A N 1
ATOM 2221 C CA . LEU A 1 289 ? -0.690 4.843 19.617 1.00 92.69 289 LEU A CA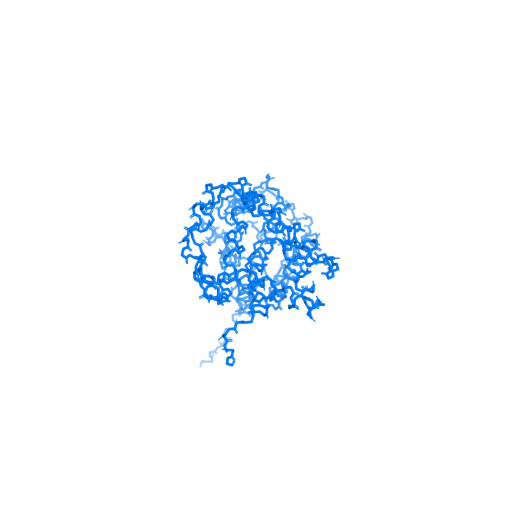 1
ATOM 2222 C C . LEU A 1 289 ? 0.353 5.640 18.818 1.00 92.69 289 LEU A C 1
ATOM 2224 O O . LEU A 1 289 ? 0.045 6.170 17.750 1.00 92.69 289 LEU A O 1
ATOM 2228 N N . GLY A 1 290 ? 1.601 5.681 19.294 1.00 88.25 290 GLY A N 1
ATOM 2229 C CA . GLY A 1 290 ? 2.728 6.246 18.559 1.00 88.25 290 GLY A CA 1
ATOM 2230 C C . GLY A 1 290 ? 3.040 5.490 17.266 1.00 88.25 290 GLY A C 1
ATOM 2231 O O . GLY A 1 290 ? 3.325 6.124 16.250 1.00 88.25 290 GLY A O 1
ATOM 2232 N N . ASP A 1 291 ? 2.962 4.161 17.279 1.00 86.25 291 ASP A N 1
ATOM 2233 C CA . ASP A 1 291 ? 3.180 3.335 16.088 1.00 86.25 291 ASP A CA 1
ATOM 2234 C C . ASP A 1 291 ? 2.015 3.454 15.096 1.00 86.25 291 ASP A C 1
ATOM 2236 O O . ASP A 1 291 ? 2.259 3.741 13.923 1.00 86.25 291 ASP A O 1
ATOM 2240 N N . LEU A 1 292 ? 0.764 3.419 15.572 1.00 90.31 292 LEU A N 1
ATOM 2241 C CA . LEU A 1 292 ? -0.420 3.681 14.740 1.00 90.31 292 LEU A CA 1
ATOM 2242 C C . LEU A 1 292 ? -0.362 5.059 14.062 1.00 90.31 292 LEU A C 1
ATOM 2244 O O . LEU A 1 292 ? -0.701 5.194 12.891 1.00 90.31 292 LEU A O 1
ATOM 2248 N N . ASN A 1 293 ? 0.114 6.094 14.761 1.00 88.81 293 ASN A N 1
ATOM 2249 C CA . ASN A 1 293 ? 0.295 7.424 14.175 1.00 88.81 293 ASN A CA 1
ATOM 2250 C C . ASN A 1 293 ? 1.341 7.430 13.045 1.00 88.81 293 ASN A C 1
ATOM 2252 O O . ASN A 1 293 ? 1.139 8.079 12.017 1.00 88.81 293 ASN A O 1
ATOM 2256 N N . LYS A 1 294 ? 2.462 6.712 13.209 1.00 74.12 294 LYS A N 1
ATOM 2257 C CA . LYS A 1 294 ? 3.476 6.589 12.144 1.00 74.12 294 LYS A CA 1
ATOM 2258 C C . LYS A 1 294 ? 2.899 5.879 10.926 1.00 74.12 294 LYS A C 1
ATOM 2260 O O . LYS A 1 294 ? 3.161 6.298 9.804 1.00 74.12 294 LYS A O 1
ATOM 2265 N N . GLU A 1 295 ? 2.119 4.827 11.144 1.00 69.88 295 GLU A N 1
ATOM 2266 C CA . GLU A 1 295 ? 1.454 4.075 10.082 1.00 69.88 295 GLU A CA 1
ATOM 2267 C C . GLU A 1 295 ? 0.433 4.923 9.332 1.00 69.88 295 GLU A C 1
ATOM 2269 O O . GLU A 1 295 ? 0.501 5.007 8.106 1.00 69.88 295 GLU A O 1
ATOM 2274 N N . TRP A 1 296 ? -0.435 5.628 10.057 1.00 76.12 296 TRP A N 1
ATOM 2275 C CA . TRP A 1 296 ? -1.436 6.518 9.477 1.00 76.12 296 TRP A CA 1
ATOM 2276 C C . TRP A 1 296 ? -0.796 7.617 8.624 1.00 76.12 296 TRP A C 1
ATOM 2278 O O . TRP A 1 296 ? -1.191 7.836 7.480 1.00 76.12 296 TRP A O 1
ATOM 2288 N N . LYS A 1 297 ? 0.262 8.267 9.134 1.00 71.75 297 LYS A N 1
ATOM 2289 C CA . LYS A 1 297 ? 1.022 9.285 8.385 1.00 71.75 297 LYS A CA 1
ATOM 2290 C C . LYS A 1 297 ? 1.789 8.712 7.192 1.00 71.75 297 LYS A C 1
ATOM 2292 O O . LYS A 1 297 ? 2.072 9.448 6.252 1.00 71.75 297 LYS A O 1
ATOM 2297 N N . ALA A 1 298 ? 2.111 7.421 7.220 1.00 62.75 298 ALA A N 1
ATOM 2298 C CA . ALA A 1 298 ? 2.717 6.698 6.107 1.00 62.75 298 ALA A CA 1
ATOM 2299 C C . ALA A 1 298 ? 1.682 6.137 5.111 1.00 62.75 298 ALA A C 1
ATOM 2301 O O . ALA A 1 298 ? 2.070 5.424 4.187 1.00 62.75 298 ALA A O 1
ATOM 2302 N N . GLY A 1 299 ? 0.384 6.417 5.293 1.00 64.88 299 GLY A N 1
ATOM 2303 C CA . GLY A 1 299 ? -0.686 5.912 4.429 1.00 64.88 299 GLY A CA 1
ATOM 2304 C C . GLY A 1 299 ? -0.976 4.417 4.598 1.00 64.88 299 GLY A C 1
ATOM 2305 O O . GLY A 1 299 ? -1.585 3.807 3.725 1.00 64.88 299 GLY A O 1
ATOM 2306 N N . LYS A 1 300 ? -0.541 3.799 5.704 1.00 71.00 300 LYS A N 1
ATOM 2307 C CA . LYS A 1 300 ? -0.743 2.372 6.006 1.00 71.00 300 LYS A CA 1
ATOM 2308 C C . LYS A 1 300 ? -2.100 2.117 6.671 1.00 71.00 300 LYS A C 1
ATOM 2310 O O . LYS A 1 300 ? -2.166 1.475 7.714 1.00 71.00 300 LYS A O 1
ATOM 2315 N N . TYR A 1 301 ? -3.184 2.612 6.081 1.00 82.12 301 TYR A N 1
ATOM 2316 C CA . TYR A 1 301 ? -4.507 2.633 6.720 1.00 82.12 301 TYR A CA 1
ATOM 2317 C C . TYR A 1 301 ? -5.020 1.240 7.102 1.00 82.12 301 TYR A C 1
ATOM 2319 O O . TYR A 1 301 ? -5.522 1.059 8.210 1.00 82.12 301 TYR A O 1
ATOM 2327 N N . TYR A 1 302 ? -4.797 0.242 6.240 1.00 85.69 302 TYR A N 1
ATOM 2328 C CA . TYR A 1 302 ? -5.080 -1.163 6.543 1.00 85.69 302 TYR A CA 1
ATOM 2329 C C . TYR A 1 302 ? -4.332 -1.660 7.787 1.00 85.69 302 TYR A C 1
ATOM 2331 O O . TYR A 1 302 ? -4.949 -2.182 8.714 1.00 85.69 302 TYR A O 1
ATOM 2339 N N . GLN A 1 303 ? -3.011 -1.450 7.837 1.00 76.81 303 GLN A N 1
ATOM 2340 C CA . GLN A 1 303 ? -2.185 -1.877 8.969 1.00 76.81 303 GLN A CA 1
ATOM 2341 C C . GLN A 1 303 ? -2.604 -1.164 10.256 1.00 76.81 303 GLN A C 1
ATOM 2343 O O . GLN A 1 303 ? -2.751 -1.814 11.286 1.00 76.81 303 GLN A O 1
ATOM 2348 N N . THR A 1 304 ? -2.904 0.137 10.174 1.00 87.38 304 THR A N 1
ATOM 2349 C CA . THR A 1 304 ? -3.406 0.901 11.318 1.00 87.38 304 THR A CA 1
ATOM 2350 C C . THR A 1 304 ? -4.685 0.279 11.875 1.00 87.38 304 THR A C 1
ATOM 2352 O O . THR A 1 304 ? -4.806 0.117 13.086 1.00 87.38 304 THR A O 1
ATOM 2355 N N . GLY A 1 305 ? -5.627 -0.124 11.016 1.00 90.19 305 GLY A N 1
ATOM 2356 C CA . GLY A 1 305 ? -6.833 -0.841 11.438 1.00 90.19 305 GLY A CA 1
ATOM 2357 C C . GLY A 1 305 ? -6.543 -2.208 12.063 1.00 90.19 305 GLY A C 1
ATOM 2358 O O . GLY A 1 305 ? -7.074 -2.534 13.127 1.00 90.19 305 GLY A O 1
ATOM 2359 N N . PHE A 1 306 ? -5.664 -2.988 11.431 1.00 89.81 306 PHE A N 1
ATOM 2360 C CA . PHE A 1 306 ? -5.275 -4.327 11.875 1.00 89.81 306 PHE A CA 1
ATOM 2361 C C . PHE A 1 306 ? -4.591 -4.316 13.250 1.00 89.81 306 PHE A C 1
ATOM 2363 O O . PHE A 1 306 ? -4.972 -5.063 14.159 1.00 89.81 306 PHE A O 1
ATOM 2370 N N . ASP A 1 307 ? -3.620 -3.428 13.450 1.00 88.69 307 ASP A N 1
ATOM 2371 C CA . ASP A 1 307 ? -2.899 -3.318 14.715 1.00 88.69 307 ASP A CA 1
ATOM 2372 C C . ASP A 1 307 ? -3.765 -2.685 15.803 1.00 88.69 307 ASP A C 1
ATOM 2374 O O . ASP A 1 307 ? -3.789 -3.191 16.930 1.00 88.69 307 ASP A O 1
ATOM 2378 N N . ALA A 1 308 ? -4.570 -1.666 15.469 1.00 95.06 308 ALA A N 1
ATOM 2379 C CA . ALA A 1 308 ? -5.541 -1.094 16.400 1.00 95.06 308 ALA A CA 1
ATOM 2380 C C . ALA A 1 308 ? -6.522 -2.154 16.919 1.00 95.06 308 ALA A C 1
ATOM 2382 O O . ALA A 1 308 ? -6.787 -2.201 18.123 1.00 95.06 308 ALA A O 1
ATOM 2383 N N . ALA A 1 309 ? -7.000 -3.055 16.054 1.00 93.12 309 ALA A N 1
ATOM 2384 C CA . ALA A 1 309 ? -7.847 -4.168 16.470 1.00 93.12 309 ALA A CA 1
ATOM 2385 C C . ALA A 1 309 ? -7.133 -5.117 17.449 1.00 93.12 309 ALA A C 1
ATOM 2387 O O . ALA A 1 309 ? -7.719 -5.523 18.461 1.00 93.12 309 ALA A O 1
ATOM 2388 N N . GLY A 1 310 ? -5.858 -5.429 17.192 1.00 91.12 310 GLY A N 1
ATOM 2389 C CA . GLY A 1 310 ? -5.030 -6.255 18.073 1.00 91.12 310 GLY A CA 1
ATOM 2390 C C . GLY A 1 310 ? -4.794 -5.611 19.443 1.00 91.12 310 GLY A C 1
ATOM 2391 O O . GLY A 1 310 ? -4.852 -6.286 20.474 1.00 91.12 310 GLY A O 1
ATOM 2392 N N . TYR A 1 311 ? -4.574 -4.297 19.480 1.00 94.06 311 TYR A N 1
ATOM 2393 C CA . TYR A 1 311 ? -4.454 -3.532 20.723 1.00 94.06 311 TYR A CA 1
ATOM 2394 C C . TYR A 1 311 ? -5.785 -3.446 21.474 1.00 94.06 311 TYR A C 1
ATOM 2396 O O . TYR A 1 311 ? -5.810 -3.622 22.694 1.00 94.06 311 TYR A O 1
ATOM 2404 N N . GLY A 1 312 ? -6.899 -3.282 20.754 1.00 91.69 312 GLY A N 1
ATOM 2405 C CA . GLY A 1 312 ? -8.249 -3.302 21.314 1.00 91.69 312 GLY A CA 1
ATOM 2406 C C . GLY A 1 312 ? -8.538 -4.580 22.102 1.00 91.69 312 GLY A C 1
ATOM 2407 O O . GLY A 1 312 ? -9.058 -4.510 23.213 1.00 91.69 312 GLY A O 1
ATOM 2408 N N . HIS A 1 313 ? -8.109 -5.744 21.604 1.00 89.88 313 HIS A N 1
ATOM 2409 C CA . HIS A 1 313 ? -8.277 -7.024 22.304 1.00 89.88 313 HIS A CA 1
ATOM 2410 C C . HIS A 1 313 ? -7.514 -7.080 23.633 1.00 89.88 313 HIS A C 1
ATOM 2412 O O . HIS A 1 313 ? -8.004 -7.645 24.612 1.00 89.88 313 HIS A O 1
ATOM 2418 N N . LYS A 1 314 ? -6.329 -6.461 23.697 1.00 90.19 314 LYS A N 1
ATOM 2419 C CA . LYS A 1 314 ? -5.527 -6.389 24.927 1.00 90.19 314 LYS A CA 1
ATOM 2420 C C . LYS A 1 314 ? -6.164 -5.465 25.964 1.00 90.19 314 LYS A C 1
ATOM 2422 O O . LYS A 1 314 ? -6.166 -5.804 27.142 1.00 90.19 314 LYS A O 1
ATOM 2427 N N . ILE A 1 315 ? -6.728 -4.338 25.522 1.00 88.81 315 ILE A N 1
ATOM 2428 C CA . ILE A 1 315 ? -7.391 -3.345 26.383 1.00 88.81 315 ILE A CA 1
ATOM 2429 C C . ILE A 1 315 ? -8.724 -3.883 26.911 1.00 88.81 315 ILE A C 1
ATOM 2431 O O . ILE A 1 315 ? -9.023 -3.807 28.103 1.00 88.81 315 ILE A O 1
ATOM 2435 N N . LEU A 1 316 ? -9.539 -4.438 26.016 1.00 85.06 316 LEU A N 1
ATOM 2436 C CA . LEU A 1 316 ? -10.881 -4.914 26.335 1.00 85.06 316 LEU A CA 1
ATOM 2437 C C . LEU A 1 316 ? -10.879 -6.323 26.928 1.00 85.06 316 LEU A C 1
ATOM 2439 O O . LEU A 1 316 ? -11.897 -6.739 27.473 1.00 85.06 316 LEU A O 1
ATOM 2443 N N . GLY A 1 317 ? -9.738 -7.015 26.926 1.00 70.94 317 GLY A N 1
ATOM 2444 C CA . GLY A 1 317 ? -9.570 -8.329 27.535 1.00 70.94 317 GLY A CA 1
ATOM 2445 C C . GLY A 1 317 ? -10.483 -9.357 26.880 1.00 70.94 317 GLY A C 1
ATOM 2446 O O . GLY A 1 317 ? -11.516 -9.711 27.445 1.00 70.94 317 GLY A O 1
ATOM 2447 N N . SER A 1 318 ? -10.118 -9.814 25.684 1.00 52.19 318 SER A N 1
ATOM 2448 C CA . SER A 1 318 ? -10.864 -10.855 24.977 1.00 52.19 318 SER A CA 1
ATOM 2449 C C . SER A 1 318 ? -10.978 -12.127 25.819 1.00 52.19 318 SER A C 1
ATOM 2451 O O . SER A 1 318 ? -9.983 -12.647 26.318 1.00 52.19 318 SER A O 1
ATOM 2453 N N . SER A 1 319 ? -12.176 -12.705 25.861 1.00 39.56 319 SER A N 1
ATOM 2454 C CA . SER A 1 319 ? -12.468 -14.090 26.261 1.00 39.56 319 SER A CA 1
ATOM 2455 C C . SER A 1 319 ? -11.959 -15.138 25.251 1.00 39.56 319 SER A C 1
ATOM 2457 O O . SER A 1 319 ? -12.378 -16.293 25.283 1.00 39.56 319 SER A O 1
ATOM 2459 N N . VAL A 1 320 ? -11.042 -14.763 24.354 1.00 35.03 320 VAL A N 1
ATOM 2460 C CA . VAL A 1 320 ? -10.435 -15.669 23.377 1.00 35.03 320 VAL A CA 1
ATOM 2461 C C . VAL A 1 320 ? -9.147 -16.211 23.979 1.00 35.03 320 VAL A C 1
ATOM 2463 O O . VAL A 1 320 ? -8.109 -15.551 23.975 1.00 35.03 320 VAL A O 1
ATOM 2466 N N . SER A 1 321 ? -9.231 -17.424 24.520 1.00 26.92 321 SER A N 1
ATOM 2467 C CA . SER A 1 321 ? -8.067 -18.249 24.821 1.00 26.92 321 SER A CA 1
ATOM 2468 C C . SER A 1 321 ? -7.228 -18.411 23.553 1.00 26.92 321 SER A C 1
ATOM 2470 O O . SER A 1 321 ? -7.686 -19.011 22.579 1.00 26.92 321 SER A O 1
ATOM 2472 N N . ILE A 1 322 ? -6.014 -17.871 23.569 1.00 27.70 322 ILE A N 1
ATOM 2473 C CA . ILE A 1 322 ? -4.974 -18.204 22.599 1.00 27.70 322 ILE A CA 1
ATOM 2474 C C . ILE A 1 322 ? -4.440 -19.589 23.010 1.00 27.70 322 ILE A C 1
ATOM 2476 O O . ILE A 1 322 ? -4.023 -19.713 24.166 1.00 27.70 322 ILE A O 1
ATOM 2480 N N . PRO A 1 323 ? -4.516 -20.629 22.157 1.00 34.16 323 PRO A N 1
ATOM 2481 C CA . PRO A 1 323 ? -3.822 -21.891 22.404 1.00 34.16 323 PRO A CA 1
ATOM 2482 C C . PRO A 1 323 ? -2.300 -21.745 22.313 1.00 34.16 323 PRO A C 1
ATOM 2484 O O . PRO A 1 323 ? -1.826 -20.908 21.507 1.00 34.16 323 PRO A O 1
#